Protein AF-A0A6H0WL77-F1 (afdb_monomer)

Mean predicted aligned error: 10.39 Å

Nearest PDB structures (foldseek):
  4v5o-assembly2_BZ  TM=5.559E-01  e=7.550E-01  Tetrahymena thermophila
  3jbo-assembly1_Z  TM=4.940E-01  e=4.628E-01  Plasmodium falciparum 3D7
  8ova-assembly1_AR  TM=5.422E-01  e=9.643E-01  Trypanosoma brucei brucei
  8a98-assembly1_SY  TM=5.118E-01  e=8.026E-01  Leishmania major strain Friedlin

InterPro domains:
  IPR059926 SPbeta prophage protein YorH [PF26927] (6-201)

Sequence (203 aa):
MREVKCQWCGSKGVKKEMLCEAKPTGKYNKNGTEKYIRKYFHDKCYVQYEKDKAFKEKEANEFDELYLYLKDLHRLEGLSKRMIERLQDLRNGTVKYQSQKVKRYKKGVPFRDILDTYKYSEQQLHKARDYKQFESPWHEFAYFLSIIVSNINEVKERNRRLAQQDSIRTSVIKKQIQLQDEIDLEVKRNKNKKDELDISSLL

Secondary structure (DSSP, 8-state):
--EEEBTTT--EEETTTSEEEEEEEEEE-TTSPEEEEEEEE-HHHHHHHHHHHHHHHHHHHHHHHHHHHHHHHTT-SS--HHHHHHHHHHHHT-EEETTEEE--TT-S--HHHHHHHHHHTHHHHHHHHHH---SSHHHHHHHHHHHHHHHHHHHHHHHHHHHHHHHHHHHHHHHHHHHHHHHHHHHHHHHTS--TT--TT--

Solvent-accessible surface area (backbone atoms only — not comparable to full-atom values): 11606 Å² total; per-residue (Å²): 134,65,68,42,58,18,73,73,83,64,48,73,44,53,49,90,76,33,49,71,54,73,41,78,65,92,43,65,44,99,84,70,46,76,36,65,51,73,45,35,21,46,66,76,46,40,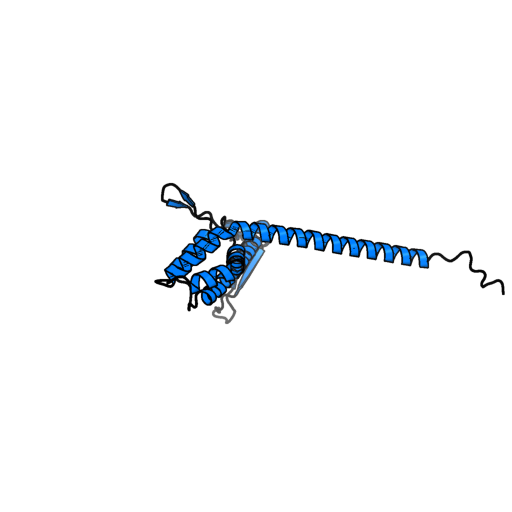60,53,48,53,53,52,50,54,49,50,52,50,53,49,53,33,43,49,54,36,49,53,51,50,21,60,74,69,72,44,98,60,78,50,72,72,55,50,51,51,56,49,36,45,27,16,42,50,41,78,53,93,92,39,82,47,72,38,89,72,69,34,48,55,47,56,61,52,41,53,25,48,64,72,40,41,71,61,50,52,51,50,57,77,76,47,89,62,94,40,75,65,53,43,50,55,53,51,50,52,54,35,66,69,43,39,62,59,45,49,51,50,51,50,52,51,54,51,51,52,51,51,53,52,50,52,52,52,52,52,52,52,52,49,55,52,50,54,50,51,52,55,55,58,71,69,53,78,70,92,79,69,65,82,82,77,117

Foldseek 3Di:
DDWDAAPQPRDIDDQVQWDKDWDFPPDADPVRHTDIDIHTHHPVRVVVVVVVVVVVVVLVVLVVVLFVVVCVLLVHPGDDPVLVVVLQCQQQVFDQDPNDTDGRRRPHDRSNLLSLLCVVCVVVLVVCVVPDDAPDSVSSSVVSVVSSVVCSVVSVVVVVVVVVVVVVVVVVVVVVVVVVVVVVVVVVVVVPPPDPPPPVVVD

pLDDT: mean 87.73, std 10.9, range [45.66, 98.19]

Radius of gyration: 29.42 Å; Cα contacts (8 Å, |Δi|>4): 163; chains: 1; bounding box: 76×76×63 Å

Organism: NCBI:txid227866

Structure (mmCIF, N/CA/C/O backbone):
data_AF-A0A6H0WL77-F1
#
_entry.id   AF-A0A6H0WL77-F1
#
loop_
_atom_site.group_PDB
_atom_site.id
_atom_site.type_symbol
_atom_site.label_atom_id
_atom_site.label_alt_id
_atom_site.label_comp_id
_atom_site.label_asym_id
_atom_site.label_entity_id
_atom_site.label_seq_id
_atom_site.pdbx_PDB_ins_code
_atom_site.Cartn_x
_atom_site.Cartn_y
_atom_site.Cartn_z
_atom_site.occupancy
_atom_site.B_iso_or_equiv
_atom_site.auth_seq_id
_atom_site.auth_comp_id
_atom_site.auth_asym_id
_atom_site.auth_atom_id
_atom_site.pdbx_PDB_model_num
ATOM 1 N N . MET A 1 1 ? 27.516 -10.107 -35.682 1.00 71.12 1 MET A N 1
ATOM 2 C CA . MET A 1 1 ? 26.117 -9.816 -35.275 1.00 71.12 1 MET A CA 1
ATOM 3 C C . MET A 1 1 ? 26.108 -8.614 -34.339 1.00 71.12 1 MET A C 1
ATOM 5 O O . MET A 1 1 ? 27.079 -8.430 -33.623 1.00 71.12 1 MET A O 1
ATOM 9 N N . ARG A 1 2 ? 25.067 -7.767 -34.357 1.00 87.88 2 ARG A N 1
ATOM 10 C CA . ARG A 1 2 ? 25.002 -6.596 -33.462 1.00 87.88 2 ARG A CA 1
ATOM 11 C C . ARG A 1 2 ? 24.587 -7.035 -32.061 1.00 87.88 2 ARG A C 1
ATOM 13 O O . ARG A 1 2 ? 23.511 -7.606 -31.906 1.00 87.88 2 ARG A O 1
ATOM 20 N N . GLU A 1 3 ? 25.396 -6.707 -31.067 1.00 91.25 3 GLU A N 1
ATOM 21 C CA . GLU A 1 3 ? 25.077 -6.942 -29.660 1.00 91.25 3 GLU A CA 1
ATOM 22 C C . GLU A 1 3 ? 24.432 -5.712 -29.016 1.00 91.25 3 GLU A C 1
ATOM 24 O O . GLU A 1 3 ? 24.693 -4.568 -29.405 1.00 91.25 3 GLU A O 1
ATOM 29 N N . VAL A 1 4 ? 23.572 -5.942 -28.027 1.00 92.62 4 VAL A N 1
ATOM 30 C CA . VAL A 1 4 ? 22.925 -4.899 -27.221 1.00 92.62 4 VAL A CA 1
ATOM 31 C C . VAL A 1 4 ? 22.950 -5.275 -25.742 1.00 92.62 4 VAL A C 1
ATOM 33 O O . VAL A 1 4 ? 23.060 -6.442 -25.380 1.00 92.62 4 VAL A O 1
ATOM 36 N N . LYS A 1 5 ? 22.874 -4.265 -24.873 1.00 94.50 5 LYS A N 1
ATOM 37 C CA . LYS A 1 5 ? 22.904 -4.439 -23.419 1.00 94.50 5 LYS A CA 1
ATOM 38 C C . LYS A 1 5 ? 21.530 -4.849 -22.886 1.00 94.50 5 LYS A C 1
ATOM 40 O O . LYS A 1 5 ? 20.556 -4.117 -23.084 1.00 94.50 5 LYS A O 1
ATOM 45 N N . CYS A 1 6 ? 21.479 -5.953 -22.144 1.00 93.50 6 CYS A N 1
ATOM 46 C CA . CYS A 1 6 ? 20.316 -6.354 -21.361 1.00 93.50 6 CYS A CA 1
ATOM 47 C C . CYS A 1 6 ? 20.065 -5.338 -20.241 1.00 93.50 6 CYS A C 1
ATOM 49 O O . CYS A 1 6 ? 20.959 -5.047 -19.447 1.00 93.50 6 CYS A O 1
ATOM 51 N N . GLN A 1 7 ? 18.849 -4.804 -20.153 1.00 93.44 7 GLN A N 1
ATOM 52 C CA . GLN A 1 7 ? 18.491 -3.795 -19.150 1.00 93.44 7 GLN A CA 1
ATOM 53 C C . GLN A 1 7 ? 18.285 -4.369 -17.744 1.00 93.44 7 GLN A C 1
ATOM 55 O O . GLN A 1 7 ? 18.244 -3.606 -16.786 1.00 93.44 7 GLN A O 1
ATOM 60 N N . TRP A 1 8 ? 18.173 -5.693 -17.613 1.00 92.44 8 TRP A N 1
ATOM 61 C CA . TRP A 1 8 ? 18.016 -6.360 -16.321 1.00 92.44 8 TRP A CA 1
ATOM 62 C C . TRP A 1 8 ? 19.360 -6.773 -15.711 1.00 92.44 8 TRP A C 1
ATOM 64 O O . TRP A 1 8 ? 19.706 -6.328 -14.624 1.00 92.44 8 TRP A O 1
ATOM 74 N N . CYS A 1 9 ? 20.143 -7.599 -16.415 1.00 92.56 9 CYS A N 1
ATOM 75 C CA . CYS A 1 9 ? 21.414 -8.120 -15.893 1.00 92.56 9 CYS A CA 1
ATOM 76 C C . CYS A 1 9 ? 22.637 -7.270 -16.270 1.00 92.56 9 CYS A C 1
ATOM 78 O O . CYS A 1 9 ? 23.726 -7.499 -15.758 1.00 92.56 9 CYS A O 1
ATOM 80 N N . GLY A 1 10 ? 22.493 -6.317 -17.195 1.00 92.31 10 GLY A N 1
ATOM 81 C CA . GLY A 1 10 ? 23.586 -5.455 -17.648 1.00 92.31 10 GLY A CA 1
ATOM 82 C C . GLY A 1 10 ? 24.570 -6.094 -18.635 1.00 92.31 10 GLY A C 1
ATOM 83 O O . GLY A 1 10 ? 25.349 -5.359 -19.243 1.00 92.31 10 GLY A O 1
ATOM 84 N N . SER A 1 11 ? 24.523 -7.413 -18.839 1.00 93.75 11 SER A N 1
ATOM 85 C CA . SER A 1 11 ? 25.353 -8.137 -19.814 1.00 93.75 11 SER A CA 1
ATOM 86 C C . SER A 1 11 ? 24.906 -7.879 -21.258 1.00 93.75 11 SER A C 1
ATOM 88 O O . SER A 1 11 ? 23.757 -7.503 -21.508 1.00 93.75 11 SER A O 1
ATOM 90 N N . LYS A 1 12 ? 25.814 -8.075 -22.220 1.00 94.19 12 LYS A N 1
ATOM 91 C CA . LYS A 1 12 ? 25.507 -7.992 -23.655 1.00 94.19 12 LYS A CA 1
ATOM 92 C C . LYS A 1 12 ? 24.898 -9.304 -24.157 1.00 94.19 12 LYS A C 1
ATOM 94 O O . LYS A 1 12 ? 25.240 -10.363 -23.644 1.00 94.19 12 LYS A O 1
ATOM 99 N N . GLY A 1 13 ? 24.043 -9.209 -25.168 1.00 90.81 13 GLY A N 1
ATOM 100 C CA . GLY A 1 13 ? 23.503 -10.349 -25.904 1.00 90.81 13 GLY A CA 1
ATOM 101 C C . GLY A 1 13 ? 23.258 -10.001 -27.371 1.00 90.81 13 GLY A C 1
ATOM 102 O O . GLY A 1 13 ? 23.288 -8.828 -27.768 1.00 90.81 13 GLY A O 1
ATOM 103 N N . VAL A 1 14 ? 23.025 -11.021 -28.195 1.00 93.38 14 VAL A N 1
ATOM 104 C CA . VAL A 1 14 ? 22.765 -10.859 -29.629 1.00 93.38 14 VAL A CA 1
ATOM 105 C C . VAL A 1 14 ? 21.407 -10.186 -29.826 1.00 93.38 14 VAL A C 1
ATOM 107 O O . VAL A 1 14 ? 20.371 -10.713 -29.439 1.00 93.38 14 VAL A O 1
ATOM 110 N N . LYS A 1 15 ? 21.379 -9.021 -30.488 1.00 88.94 15 LYS A N 1
ATOM 111 C CA . LYS A 1 15 ? 20.168 -8.188 -30.617 1.00 88.94 15 LYS A CA 1
ATOM 112 C C . LYS A 1 15 ? 18.956 -8.929 -31.189 1.00 88.94 15 LYS A C 1
ATOM 114 O O . LYS A 1 15 ? 17.837 -8.604 -30.814 1.00 88.94 15 LYS A O 1
ATOM 119 N N . LYS A 1 16 ? 19.172 -9.857 -32.127 1.00 89.31 16 LYS A N 1
ATOM 120 C CA . LYS A 1 16 ? 18.092 -10.619 -32.777 1.00 89.31 16 LYS A CA 1
ATOM 121 C C . LYS A 1 16 ? 17.444 -11.654 -31.850 1.00 89.31 16 LYS A C 1
ATOM 123 O O . LYS A 1 16 ? 16.298 -12.004 -32.077 1.00 89.31 16 LYS A O 1
ATOM 128 N N . GLU A 1 17 ? 18.168 -12.111 -30.835 1.00 89.50 17 GLU A N 1
ATOM 129 C CA . GLU A 1 17 ? 17.736 -13.155 -29.894 1.00 89.50 17 GLU A CA 1
ATOM 130 C C . GLU A 1 17 ? 17.160 -12.565 -28.599 1.00 89.50 17 GLU A C 1
ATOM 132 O O . GLU A 1 17 ? 16.637 -13.279 -27.750 1.00 89.50 17 GLU A O 1
ATOM 137 N N . MET A 1 18 ? 17.271 -11.246 -28.425 1.00 91.38 18 MET A N 1
ATOM 138 C CA . MET A 1 18 ? 16.804 -10.546 -27.236 1.00 91.38 18 MET A CA 1
ATOM 139 C C . MET A 1 18 ? 15.400 -9.983 -27.435 1.00 91.38 18 MET A C 1
ATOM 141 O O . MET A 1 18 ? 15.094 -9.367 -28.458 1.00 91.38 18 MET A O 1
ATOM 145 N N . LEU A 1 19 ? 14.578 -10.102 -26.395 1.00 91.69 19 LEU A N 1
ATOM 146 C CA . LEU A 1 19 ? 13.257 -9.490 -26.332 1.00 91.69 19 LEU A CA 1
ATOM 147 C C . LEU A 1 19 ? 13.391 -7.971 -26.210 1.00 91.69 19 LEU A C 1
ATOM 149 O O . LEU A 1 19 ? 14.256 -7.469 -25.489 1.00 91.69 19 LEU A O 1
ATOM 153 N N . CYS A 1 20 ? 12.541 -7.231 -26.922 1.00 91.56 20 CYS A N 1
ATOM 154 C CA . CYS A 1 20 ? 12.585 -5.774 -26.978 1.00 91.56 20 CYS A CA 1
ATOM 155 C C . CYS A 1 20 ? 11.243 -5.169 -26.558 1.00 91.56 20 CYS A C 1
ATOM 157 O O . CYS A 1 20 ? 10.258 -5.295 -27.278 1.00 91.56 20 CYS A O 1
ATOM 159 N N . GLU A 1 21 ? 11.226 -4.418 -25.458 1.00 90.25 21 GLU A N 1
ATOM 160 C CA . GLU A 1 21 ? 10.094 -3.566 -25.083 1.00 90.25 21 GLU A CA 1
ATOM 161 C C . GLU A 1 21 ? 10.347 -2.155 -25.635 1.00 90.25 21 GLU A C 1
ATOM 163 O O . GLU A 1 21 ? 11.314 -1.485 -25.255 1.00 90.25 21 GLU A O 1
ATOM 168 N N . ALA A 1 22 ? 9.505 -1.709 -26.567 1.00 89.25 22 ALA A N 1
ATOM 169 C CA . ALA A 1 22 ? 9.546 -0.357 -27.113 1.00 89.25 22 ALA A CA 1
ATOM 170 C C . ALA A 1 22 ? 8.433 0.486 -26.482 1.00 89.25 22 ALA A C 1
ATOM 172 O O . ALA A 1 22 ? 7.273 0.088 -26.506 1.00 89.25 22 ALA A O 1
ATOM 173 N N . LYS A 1 23 ? 8.781 1.654 -25.934 1.00 87.50 23 LYS A N 1
ATOM 174 C CA . LYS A 1 23 ? 7.810 2.618 -25.401 1.00 87.50 23 LYS A CA 1
ATOM 175 C C . LYS A 1 23 ? 7.924 3.958 -26.123 1.00 87.50 23 LYS A C 1
ATOM 177 O O . LYS A 1 23 ? 9.056 4.432 -26.289 1.00 87.50 23 LYS A O 1
ATOM 182 N N . PRO A 1 24 ? 6.798 4.561 -26.539 1.00 86.94 24 PRO A N 1
ATOM 183 C CA . PRO A 1 24 ? 6.794 5.911 -27.084 1.00 86.94 24 PRO A CA 1
ATOM 184 C C . PRO A 1 24 ? 7.273 6.901 -26.021 1.00 86.94 24 PRO A C 1
ATOM 186 O O . PRO A 1 24 ? 7.021 6.718 -24.828 1.00 86.94 24 PRO A O 1
ATOM 189 N N . THR A 1 25 ? 8.013 7.930 -26.428 1.00 85.00 25 THR A N 1
ATOM 190 C CA . THR A 1 25 ? 8.522 8.946 -25.495 1.00 85.00 25 THR A CA 1
ATOM 191 C C . THR A 1 25 ? 7.676 10.211 -25.444 1.00 85.00 25 THR A C 1
ATOM 193 O O . THR A 1 25 ? 8.066 11.133 -24.730 1.00 85.00 25 THR A O 1
ATOM 196 N N . GLY A 1 26 ? 6.612 10.324 -26.250 1.00 84.12 26 GLY A N 1
ATOM 197 C CA . GLY A 1 26 ? 5.864 11.574 -26.427 1.00 84.12 26 GLY A CA 1
ATOM 198 C C . GLY A 1 26 ? 6.690 12.705 -27.055 1.00 84.12 26 GLY A C 1
ATOM 199 O O . GLY A 1 26 ? 6.310 13.868 -26.991 1.00 84.12 26 GLY A O 1
ATOM 200 N N . LYS A 1 27 ? 7.857 12.383 -27.632 1.00 87.50 27 LYS A N 1
ATOM 201 C CA . LYS A 1 27 ? 8.733 13.330 -28.337 1.00 87.50 27 LYS A CA 1
ATOM 202 C C . LYS A 1 27 ? 8.816 12.901 -29.786 1.00 87.50 27 LYS A C 1
ATOM 204 O O . LYS A 1 27 ? 8.900 11.707 -30.056 1.00 87.50 27 LYS A O 1
ATOM 209 N N . TYR A 1 28 ? 8.873 13.864 -30.692 1.00 89.88 28 TYR A N 1
ATOM 210 C CA . TYR A 1 28 ? 8.917 13.599 -32.123 1.00 89.88 28 TYR A CA 1
ATOM 211 C C . TYR A 1 28 ? 10.326 13.821 -32.672 1.00 89.88 28 TYR A C 1
ATOM 213 O O . TYR A 1 28 ? 11.082 14.677 -32.210 1.00 89.88 28 TYR A O 1
ATOM 221 N N . ASN A 1 29 ? 10.705 13.002 -33.643 1.00 87.62 29 ASN A N 1
ATOM 222 C CA . ASN A 1 29 ? 11.894 13.206 -34.454 1.00 87.62 29 ASN A CA 1
ATOM 223 C C . ASN A 1 29 ? 11.654 14.368 -35.434 1.00 87.62 29 ASN A C 1
ATOM 225 O O . ASN A 1 29 ? 10.519 14.763 -35.688 1.00 87.62 29 ASN A O 1
ATOM 229 N N . LYS A 1 30 ? 12.724 14.883 -36.053 1.00 86.00 30 LYS A N 1
ATOM 230 C CA . LYS A 1 30 ? 12.636 15.981 -37.040 1.00 86.00 30 LYS A CA 1
ATOM 231 C C . LYS A 1 30 ? 11.741 15.663 -38.248 1.00 86.00 30 LYS A C 1
ATOM 233 O O . LYS A 1 30 ? 11.257 16.573 -38.900 1.00 86.00 30 LYS A O 1
ATOM 238 N N . ASN A 1 31 ? 11.529 14.381 -38.534 1.00 86.38 31 ASN A N 1
ATOM 239 C CA . ASN A 1 31 ? 10.664 13.883 -39.605 1.00 86.38 31 ASN A CA 1
ATOM 240 C C . ASN A 1 31 ? 9.202 13.659 -39.157 1.00 86.38 31 ASN A C 1
ATOM 242 O O . ASN A 1 31 ? 8.465 12.967 -39.849 1.00 86.38 31 ASN A O 1
ATOM 246 N N . GLY A 1 32 ? 8.803 14.144 -37.976 1.00 83.38 32 GLY A N 1
ATOM 247 C CA . GLY A 1 32 ? 7.444 13.996 -37.445 1.00 83.38 32 GLY A CA 1
ATOM 248 C C . GLY A 1 32 ? 7.109 12.613 -36.873 1.00 83.38 32 GLY A C 1
ATOM 249 O O . GLY A 1 32 ? 6.021 12.431 -36.341 1.00 83.38 32 GLY A O 1
ATOM 250 N N . THR A 1 33 ? 8.022 11.636 -36.924 1.00 86.06 33 THR A N 1
ATOM 251 C CA . THR A 1 33 ? 7.785 10.304 -36.333 1.00 86.06 33 THR A CA 1
ATOM 252 C C . THR A 1 33 ? 8.000 10.309 -34.825 1.00 86.06 33 THR A C 1
ATOM 254 O O . THR A 1 33 ? 8.927 10.954 -34.327 1.00 86.06 33 THR A O 1
ATOM 257 N N . GLU A 1 34 ? 7.182 9.564 -34.082 1.00 87.62 34 GLU A N 1
ATOM 258 C CA . GLU A 1 34 ? 7.345 9.460 -32.635 1.00 87.62 34 GLU A CA 1
ATOM 259 C C . GLU A 1 34 ? 8.640 8.717 -32.274 1.00 87.62 34 GLU A C 1
ATOM 261 O O . GLU A 1 34 ? 9.003 7.683 -32.844 1.00 87.62 34 GLU A O 1
ATOM 266 N N . LYS A 1 35 ? 9.381 9.268 -31.316 1.00 89.44 35 LYS A N 1
ATOM 267 C CA . LYS A 1 35 ? 10.602 8.669 -30.796 1.00 89.44 35 LYS A CA 1
ATOM 268 C C . LYS A 1 35 ? 10.238 7.561 -29.809 1.00 89.44 35 LYS A C 1
ATOM 270 O O . LYS A 1 35 ? 9.420 7.748 -28.915 1.00 89.44 35 LYS A O 1
ATOM 275 N N . TYR A 1 36 ? 10.910 6.418 -29.941 1.00 89.81 36 TYR A N 1
ATOM 276 C CA . TYR A 1 36 ? 10.733 5.265 -29.056 1.00 89.81 36 TYR A CA 1
ATOM 277 C C . TYR A 1 36 ? 11.991 5.003 -28.231 1.00 89.81 36 TYR A C 1
ATOM 279 O O . TYR A 1 36 ? 13.105 4.968 -28.761 1.00 89.81 36 TYR A O 1
ATOM 287 N N . ILE A 1 37 ? 11.811 4.733 -26.939 1.00 88.56 37 ILE A N 1
ATOM 288 C CA . ILE A 1 37 ? 12.833 4.107 -26.098 1.00 88.56 37 ILE A CA 1
ATOM 289 C C . ILE A 1 37 ? 12.681 2.598 -26.231 1.00 88.56 37 ILE A C 1
ATOM 291 O O . ILE A 1 37 ? 11.617 2.049 -25.961 1.00 88.56 37 ILE A O 1
ATOM 295 N N . ARG A 1 38 ? 13.760 1.925 -26.634 1.00 90.69 38 ARG A N 1
ATOM 296 C CA . ARG A 1 38 ? 13.81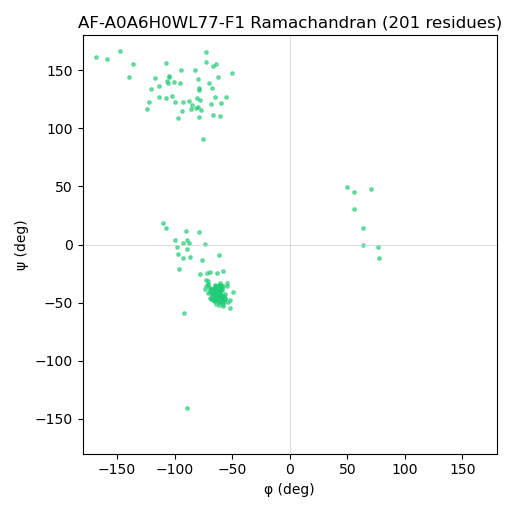7 0.465 -26.762 1.00 90.69 38 ARG A CA 1
ATOM 297 C C . ARG A 1 38 ? 14.664 -0.119 -25.640 1.00 90.69 38 ARG A C 1
ATOM 299 O O . ARG A 1 38 ? 15.819 0.276 -25.477 1.00 90.69 38 ARG A O 1
ATOM 306 N N . LYS A 1 39 ? 14.106 -1.068 -24.895 1.00 92.44 39 LYS A N 1
ATOM 307 C CA . LYS A 1 39 ? 14.785 -1.815 -23.833 1.00 92.44 39 LYS A CA 1
ATOM 308 C C . LYS A 1 39 ? 14.912 -3.270 -24.253 1.00 92.44 39 LYS A C 1
ATOM 310 O O . LYS A 1 39 ? 13.914 -3.879 -24.612 1.00 92.44 39 LYS A O 1
ATOM 315 N N . TYR A 1 40 ? 16.130 -3.799 -24.210 1.00 94.19 40 TYR A N 1
ATOM 316 C CA . TYR A 1 40 ? 16.416 -5.178 -24.601 1.00 94.19 40 TYR A CA 1
ATOM 317 C C . TYR A 1 40 ? 16.643 -6.052 -23.371 1.00 94.19 40 TYR A C 1
ATOM 319 O O . TYR A 1 40 ? 17.257 -5.602 -22.398 1.00 94.19 40 TYR A O 1
ATOM 327 N N . PHE A 1 41 ? 16.192 -7.300 -23.434 1.00 94.44 41 PHE A N 1
ATOM 328 C CA . PHE A 1 41 ? 16.284 -8.280 -22.359 1.00 94.44 41 PHE A CA 1
ATOM 329 C C . PHE A 1 41 ? 16.633 -9.661 -22.918 1.00 94.44 41 PHE A C 1
ATOM 331 O O . PHE A 1 41 ? 16.172 -10.035 -23.993 1.00 94.44 41 PHE A O 1
ATOM 338 N N . HIS A 1 42 ? 17.432 -10.434 -22.184 1.00 95.00 42 HIS A N 1
ATOM 339 C CA . HIS A 1 42 ? 17.485 -11.880 -22.419 1.00 95.00 42 HIS A CA 1
ATOM 340 C C . HIS A 1 42 ? 16.140 -12.504 -22.040 1.00 95.00 42 HIS A C 1
ATOM 342 O O . HIS A 1 42 ? 15.476 -11.989 -21.143 1.00 95.00 42 HIS A O 1
ATOM 348 N N . ASP A 1 43 ? 15.788 -13.634 -22.643 1.00 92.31 43 ASP A N 1
ATOM 349 C CA . ASP A 1 43 ? 14.512 -14.322 -22.409 1.00 92.31 43 ASP A CA 1
ATOM 350 C C . ASP A 1 43 ? 14.222 -14.562 -20.909 1.00 92.31 43 ASP A C 1
ATOM 352 O O . ASP A 1 43 ? 13.278 -14.013 -20.339 1.00 92.31 43 ASP A O 1
ATOM 356 N N . LYS A 1 44 ? 15.150 -15.216 -20.193 1.00 92.44 44 LYS A N 1
ATOM 357 C CA . LYS A 1 44 ? 15.047 -15.418 -18.730 1.00 92.44 44 LYS A CA 1
ATOM 358 C C . LYS A 1 44 ? 14.990 -14.109 -17.934 1.00 92.44 44 LYS A C 1
ATOM 360 O O . LYS A 1 44 ? 14.336 -14.028 -16.896 1.00 92.44 44 LYS A O 1
ATOM 365 N N . CYS A 1 45 ? 15.704 -13.083 -18.395 1.00 93.62 45 CYS A N 1
ATOM 366 C CA . CYS A 1 45 ? 15.711 -11.775 -17.746 1.00 93.62 45 CYS A CA 1
ATOM 367 C C . CYS A 1 45 ? 14.387 -11.030 -17.936 1.00 93.62 45 CYS A C 1
ATOM 369 O O . CYS A 1 45 ? 14.000 -10.268 -17.054 1.00 93.62 45 CYS A O 1
ATOM 371 N N . TYR A 1 46 ? 13.706 -11.240 -19.062 1.00 93.06 46 TYR A N 1
ATOM 372 C CA . TYR A 1 46 ? 12.419 -10.626 -19.349 1.00 93.06 46 TYR A CA 1
ATOM 373 C C . TYR A 1 46 ? 11.334 -11.159 -18.416 1.00 93.06 46 TYR A C 1
ATOM 375 O O . TYR A 1 46 ? 10.653 -10.366 -17.778 1.00 93.06 46 TYR A O 1
ATOM 383 N N . VAL A 1 47 ? 11.274 -12.478 -18.206 1.00 93.31 47 VAL A N 1
ATOM 384 C CA . VAL A 1 47 ? 10.341 -13.093 -17.243 1.00 93.31 47 VAL A CA 1
ATOM 385 C C . VAL A 1 47 ? 10.524 -12.514 -15.835 1.00 93.31 47 VAL A C 1
ATOM 387 O O . VAL A 1 47 ? 9.554 -12.221 -15.136 1.00 93.31 47 VAL A O 1
ATOM 390 N N . GLN A 1 48 ? 11.773 -12.323 -15.399 1.00 92.81 48 GLN A N 1
ATOM 391 C CA . GLN A 1 48 ? 12.045 -11.727 -14.091 1.00 92.81 48 GLN A CA 1
ATOM 392 C C . GLN A 1 48 ? 11.668 -10.238 -14.044 1.00 92.81 48 GLN A C 1
ATOM 394 O O . GLN A 1 48 ? 11.134 -9.773 -13.036 1.00 92.81 48 GLN A O 1
ATOM 399 N N . TYR A 1 49 ? 11.918 -9.508 -15.132 1.00 92.88 49 TYR A N 1
ATOM 400 C CA . TYR A 1 49 ? 11.517 -8.115 -15.278 1.00 92.88 49 TYR A CA 1
ATOM 401 C C . TYR A 1 49 ? 9.994 -7.948 -15.219 1.00 92.88 49 TYR A C 1
ATOM 403 O O . TYR A 1 49 ? 9.515 -7.068 -14.510 1.00 92.88 49 TYR A O 1
ATOM 411 N N . GLU A 1 50 ? 9.226 -8.798 -15.901 1.00 93.12 50 GLU A N 1
ATOM 412 C CA . GLU A 1 50 ? 7.762 -8.751 -15.872 1.00 93.12 50 GLU A CA 1
ATOM 413 C C . GLU A 1 50 ? 7.209 -9.033 -14.477 1.00 93.12 50 GLU A C 1
ATOM 415 O O . GLU A 1 50 ? 6.339 -8.302 -14.004 1.00 93.12 50 GLU A O 1
ATOM 420 N N . LYS A 1 51 ? 7.767 -10.024 -13.769 1.00 93.50 51 LYS A N 1
ATOM 421 C CA . LYS A 1 51 ? 7.409 -10.298 -12.369 1.00 93.50 51 LYS A CA 1
ATOM 422 C C . LYS A 1 51 ? 7.682 -9.098 -11.462 1.00 93.50 51 LYS A C 1
ATOM 424 O O . LYS A 1 51 ? 6.829 -8.737 -10.656 1.00 93.50 51 LYS A O 1
ATOM 429 N N . ASP A 1 52 ? 8.851 -8.469 -11.590 1.00 92.12 52 ASP A N 1
ATOM 430 C CA . ASP A 1 52 ? 9.208 -7.277 -10.810 1.00 92.12 52 ASP A CA 1
ATOM 431 C C . ASP A 1 52 ? 8.326 -6.068 -11.163 1.00 92.12 52 ASP A C 1
ATOM 433 O O . ASP A 1 52 ? 7.891 -5.338 -10.273 1.00 92.12 52 ASP A O 1
ATOM 437 N N . LYS A 1 53 ? 8.005 -5.878 -12.448 1.00 92.06 53 LYS A N 1
ATOM 438 C CA . LYS A 1 53 ? 7.097 -4.830 -12.930 1.00 92.06 53 LYS A CA 1
ATOM 439 C C . LYS A 1 53 ? 5.697 -5.007 -12.345 1.00 92.06 53 LYS A C 1
ATOM 441 O O . LYS A 1 53 ? 5.197 -4.072 -11.728 1.00 92.06 53 LYS A O 1
ATOM 446 N N . ALA A 1 54 ? 5.117 -6.201 -12.465 1.00 94.25 54 ALA A N 1
ATOM 447 C CA . ALA A 1 54 ? 3.801 -6.517 -11.914 1.00 94.25 54 ALA A CA 1
ATOM 448 C C . ALA A 1 54 ? 3.770 -6.353 -10.387 1.00 94.25 54 ALA A C 1
ATOM 450 O O . ALA A 1 54 ? 2.825 -5.802 -9.830 1.00 94.25 54 ALA A O 1
ATOM 451 N N . PHE A 1 55 ? 4.836 -6.767 -9.697 1.00 92.38 55 PHE A N 1
ATOM 452 C CA . PHE A 1 55 ? 4.966 -6.564 -8.258 1.00 92.38 55 PHE A CA 1
ATOM 453 C C . PHE A 1 55 ? 5.016 -5.079 -7.872 1.00 92.38 55 PHE A C 1
ATOM 455 O O . PHE A 1 55 ? 4.367 -4.676 -6.910 1.00 92.38 55 PHE A O 1
ATOM 462 N N . LYS A 1 56 ? 5.771 -4.252 -8.606 1.00 92.00 56 LYS A N 1
ATOM 463 C CA . LYS A 1 56 ? 5.856 -2.803 -8.363 1.00 92.00 56 LYS A CA 1
ATOM 464 C C . LYS A 1 56 ? 4.537 -2.089 -8.626 1.00 92.00 56 LYS A C 1
ATOM 466 O O . LYS A 1 56 ? 4.188 -1.205 -7.856 1.00 92.00 56 LYS A O 1
ATOM 471 N N . GLU A 1 57 ? 3.833 -2.472 -9.683 1.00 94.62 57 GLU A N 1
ATOM 472 C CA . GLU A 1 57 ? 2.519 -1.926 -10.021 1.00 94.62 57 GLU A CA 1
ATOM 473 C C . GLU A 1 57 ? 1.485 -2.280 -8.952 1.00 94.62 57 GLU A C 1
ATOM 475 O O . GLU A 1 57 ? 0.824 -1.394 -8.418 1.00 94.62 57 GLU A O 1
ATOM 480 N N . LYS A 1 58 ? 1.437 -3.550 -8.536 1.00 94.69 58 LYS A N 1
ATOM 481 C CA . LYS A 1 58 ? 0.596 -3.986 -7.418 1.00 94.69 58 LYS A CA 1
ATOM 482 C C . LYS A 1 58 ? 0.903 -3.210 -6.135 1.00 94.69 58 LYS A C 1
ATOM 484 O O . LYS A 1 58 ? -0.008 -2.725 -5.481 1.00 94.69 58 LYS A O 1
ATOM 489 N N . GLU A 1 59 ? 2.180 -3.063 -5.789 1.00 93.81 59 GLU A N 1
ATOM 490 C CA . GLU A 1 59 ? 2.601 -2.312 -4.601 1.00 93.81 59 GLU A CA 1
ATOM 491 C C . GLU A 1 59 ? 2.229 -0.830 -4.651 1.00 93.81 59 GLU A C 1
ATOM 493 O O . GLU A 1 59 ? 1.917 -0.260 -3.609 1.00 93.81 59 GLU A O 1
ATOM 498 N N . ALA A 1 60 ? 2.288 -0.206 -5.830 1.00 94.31 60 ALA A N 1
ATOM 499 C CA . ALA A 1 60 ? 1.867 1.178 -6.009 1.00 94.31 60 ALA A CA 1
ATOM 500 C C . ALA A 1 60 ? 0.356 1.311 -5.792 1.00 94.31 60 ALA A C 1
ATOM 502 O O . ALA A 1 60 ? -0.062 2.123 -4.976 1.00 94.31 60 ALA A O 1
ATOM 503 N N . ASN A 1 61 ? -0.438 0.437 -6.415 1.00 97.31 61 ASN A N 1
ATOM 504 C CA . ASN A 1 61 ? -1.893 0.445 -6.271 1.00 97.31 61 ASN A CA 1
ATOM 505 C C . ASN A 1 61 ? -2.326 0.207 -4.814 1.00 97.31 61 ASN A C 1
ATOM 507 O O . ASN A 1 61 ? -3.165 0.933 -4.292 1.00 97.31 61 ASN A O 1
ATOM 511 N N . GLU A 1 62 ? -1.721 -0.765 -4.122 1.00 96.88 62 GLU A N 1
ATOM 512 C CA . GLU A 1 62 ? -2.019 -1.017 -2.705 1.00 96.88 62 GLU A CA 1
ATOM 513 C C . GLU A 1 62 ? -1.634 0.167 -1.805 1.00 96.88 62 GLU A C 1
ATOM 515 O O . GLU A 1 62 ? -2.319 0.449 -0.819 1.00 96.88 62 GLU A O 1
ATOM 520 N N . PHE A 1 63 ? -0.534 0.858 -2.118 1.00 97.12 63 PHE A N 1
ATOM 521 C CA . PHE A 1 63 ? -0.145 2.061 -1.391 1.00 97.12 63 PHE A CA 1
ATOM 522 C C . PHE A 1 63 ? -1.106 3.221 -1.660 1.00 97.12 63 PHE A C 1
ATOM 524 O O . PHE A 1 63 ? -1.464 3.916 -0.713 1.00 97.12 63 PHE A O 1
ATOM 531 N N . ASP A 1 64 ? -1.548 3.409 -2.903 1.00 97.94 64 ASP A N 1
ATOM 532 C CA . ASP A 1 64 ? -2.497 4.458 -3.282 1.00 97.94 64 ASP A CA 1
ATOM 533 C C . ASP A 1 64 ? -3.855 4.247 -2.601 1.00 97.94 64 ASP A C 1
ATOM 535 O O . ASP A 1 64 ? -4.408 5.186 -2.027 1.00 97.94 64 ASP A O 1
ATOM 539 N N . GLU A 1 65 ? -4.356 3.007 -2.559 1.00 98.12 65 GLU A N 1
ATOM 540 C CA . GLU A 1 65 ? -5.568 2.657 -1.806 1.00 98.12 65 GLU A CA 1
ATOM 541 C C . GLU A 1 65 ? -5.436 3.013 -0.319 1.00 98.12 65 GLU A C 1
ATOM 543 O O . GLU A 1 65 ? -6.325 3.640 0.263 1.00 98.12 65 GLU A O 1
ATOM 548 N N . LEU A 1 66 ? -4.314 2.636 0.304 1.00 98.00 66 LEU A N 1
ATOM 549 C CA . LEU A 1 66 ? -4.038 2.967 1.700 1.00 98.00 66 LEU A CA 1
ATOM 550 C C . LEU A 1 66 ? -3.924 4.483 1.904 1.00 98.00 66 LEU A C 1
ATOM 552 O O . LEU A 1 66 ? -4.442 5.013 2.884 1.00 98.00 66 LEU A O 1
ATOM 556 N N . TYR A 1 67 ? -3.251 5.183 0.994 1.00 98.00 67 TYR A N 1
ATOM 557 C CA . TYR A 1 67 ? -3.051 6.624 1.059 1.00 98.00 67 TYR A CA 1
ATOM 558 C C . TYR A 1 67 ? -4.387 7.368 1.036 1.00 98.00 67 TYR A C 1
ATOM 560 O O . TYR A 1 67 ? -4.620 8.215 1.899 1.00 98.00 67 TYR A O 1
ATOM 568 N N . LEU A 1 68 ? -5.267 7.027 0.089 1.00 98.06 68 LEU A N 1
ATOM 569 C CA . LEU A 1 68 ? -6.593 7.632 -0.036 1.00 98.06 68 LEU A CA 1
ATOM 570 C C . LEU A 1 68 ? -7.442 7.356 1.205 1.00 98.06 68 LEU A C 1
ATOM 572 O O . LEU A 1 68 ? -7.980 8.288 1.796 1.00 98.06 68 LEU A O 1
ATOM 576 N N . TYR A 1 69 ? -7.463 6.106 1.671 1.00 98.19 69 TYR A N 1
ATOM 577 C CA . TYR A 1 69 ? -8.195 5.748 2.882 1.00 98.19 69 TYR A CA 1
ATOM 578 C C . TYR A 1 69 ? -7.728 6.551 4.105 1.00 98.19 69 TYR A C 1
ATOM 580 O O . TYR A 1 69 ? -8.541 7.064 4.868 1.00 98.19 69 TYR A O 1
ATOM 588 N N . LEU A 1 70 ? -6.413 6.687 4.305 1.00 97.38 70 LEU A N 1
ATOM 589 C CA . LEU A 1 70 ? -5.868 7.416 5.453 1.00 97.38 70 LEU A CA 1
ATOM 590 C C . LEU A 1 70 ? -6.075 8.923 5.349 1.00 97.38 70 LEU A C 1
ATOM 592 O O . LEU A 1 70 ? -6.285 9.576 6.372 1.00 97.38 70 LEU A O 1
ATOM 596 N N . LYS A 1 71 ? -6.014 9.469 4.134 1.00 97.25 71 LYS A N 1
ATOM 597 C CA . LYS A 1 71 ? -6.335 10.867 3.863 1.00 97.25 71 LYS A CA 1
ATOM 598 C C . LYS A 1 71 ? -7.759 11.179 4.332 1.00 97.25 71 LYS A C 1
ATOM 600 O O . LYS A 1 71 ? -7.945 12.129 5.093 1.00 97.25 71 LYS A O 1
ATOM 605 N N . ASP A 1 72 ? -8.716 10.340 3.951 1.00 96.75 72 ASP A N 1
ATOM 606 C CA . ASP A 1 72 ? -10.124 10.510 4.308 1.00 96.75 72 ASP A CA 1
ATOM 607 C C . ASP A 1 72 ? -10.354 10.263 5.801 1.00 96.75 72 ASP A C 1
ATOM 609 O O . ASP A 1 72 ? -10.966 11.088 6.485 1.00 96.75 72 ASP A O 1
ATOM 613 N N . LEU A 1 73 ? -9.781 9.179 6.340 1.00 95.56 73 LEU A N 1
ATOM 614 C CA . LEU A 1 73 ? -9.885 8.829 7.754 1.00 95.56 73 LEU A CA 1
ATOM 615 C C . LEU A 1 73 ? -9.448 9.994 8.639 1.00 95.56 73 LEU A C 1
ATOM 617 O O . LEU A 1 73 ? -10.173 10.343 9.568 1.00 95.56 73 LEU A O 1
ATOM 621 N N . HIS A 1 74 ? -8.287 10.591 8.359 1.00 94.50 74 HIS A N 1
ATOM 622 C CA . HIS A 1 74 ? -7.706 11.684 9.143 1.00 94.50 74 HIS A CA 1
ATOM 623 C C . HIS A 1 74 ? -8.171 13.082 8.715 1.00 94.50 74 HIS A C 1
ATOM 625 O O . HIS A 1 74 ? -7.734 14.063 9.314 1.00 94.50 74 HIS A O 1
ATOM 631 N N . ARG A 1 75 ? -9.058 13.192 7.715 1.00 94.94 75 ARG A N 1
ATOM 632 C CA . ARG A 1 75 ? -9.582 14.467 7.192 1.00 94.94 75 ARG A CA 1
ATOM 633 C C . ARG A 1 75 ? -8.470 15.425 6.742 1.00 94.94 75 ARG A C 1
ATOM 635 O O . ARG A 1 75 ? -8.476 16.607 7.077 1.00 94.94 75 ARG A O 1
ATOM 642 N N . LEU A 1 76 ? -7.493 14.903 6.005 1.00 95.06 76 LEU A N 1
ATOM 643 C CA . LEU A 1 76 ? -6.339 15.660 5.514 1.00 95.06 76 LEU A CA 1
ATOM 644 C C . LEU A 1 76 ? -6.446 15.909 4.009 1.00 95.06 76 LEU A C 1
ATOM 646 O O . LEU A 1 76 ? -7.059 15.138 3.282 1.00 95.06 76 LEU A O 1
ATOM 650 N N . GLU A 1 77 ? -5.787 16.948 3.501 1.00 94.69 77 GLU A N 1
ATOM 651 C CA . GLU A 1 77 ? -5.634 17.122 2.047 1.00 94.69 77 GLU A CA 1
ATOM 652 C C . GLU A 1 77 ? -4.628 16.123 1.455 1.00 94.69 77 GLU A C 1
ATOM 654 O O . GLU A 1 77 ? -4.773 15.670 0.314 1.00 94.69 77 GLU A O 1
ATOM 659 N N . GLY A 1 78 ? -3.640 15.731 2.261 1.00 95.50 78 GLY A N 1
ATOM 660 C CA . GLY A 1 78 ? -2.638 14.727 1.937 1.00 95.50 78 GLY A CA 1
ATOM 661 C C . GLY A 1 78 ? -1.830 14.303 3.162 1.00 95.50 78 GLY A C 1
ATOM 662 O O . GLY A 1 78 ? -1.795 14.997 4.181 1.00 95.50 78 GLY A O 1
ATOM 663 N N . LEU A 1 79 ? -1.171 13.147 3.069 1.00 95.69 79 LEU A N 1
ATOM 664 C CA . LEU A 1 79 ? -0.322 12.656 4.152 1.00 95.69 79 LEU A CA 1
ATOM 665 C C . LEU A 1 79 ? 1.027 13.378 4.144 1.00 95.69 79 LEU A C 1
ATOM 667 O O . LEU A 1 79 ? 1.701 13.472 3.119 1.00 95.69 79 LEU A O 1
ATOM 671 N N . SER A 1 80 ? 1.464 13.835 5.316 1.00 96.31 80 SER A N 1
ATOM 672 C CA . SER A 1 80 ? 2.788 14.447 5.455 1.00 96.31 80 SER A CA 1
ATOM 673 C C . SER A 1 80 ? 3.912 13.441 5.172 1.00 96.31 80 SER A C 1
ATOM 675 O O . SER A 1 80 ? 3.771 12.235 5.401 1.00 96.31 80 SER A O 1
ATOM 677 N N . LYS A 1 81 ? 5.092 13.939 4.775 1.00 96.00 81 LYS A N 1
ATOM 678 C CA . LYS A 1 81 ? 6.298 13.112 4.569 1.00 96.00 81 LYS A CA 1
ATOM 679 C C . LYS A 1 81 ? 6.583 12.189 5.760 1.00 96.00 81 LYS A C 1
ATOM 681 O O . LYS A 1 81 ? 6.892 11.015 5.579 1.00 96.00 81 LYS A O 1
ATOM 686 N N . ARG A 1 82 ? 6.415 12.701 6.983 1.00 95.19 82 ARG A N 1
ATOM 687 C CA . ARG A 1 82 ? 6.640 11.952 8.227 1.00 95.19 82 ARG A CA 1
ATOM 688 C C . ARG A 1 82 ? 5.655 10.787 8.403 1.00 95.19 82 ARG A C 1
ATOM 690 O O . ARG A 1 82 ? 6.042 9.740 8.917 1.00 95.19 82 ARG A O 1
ATOM 697 N N . MET A 1 83 ? 4.399 10.952 7.981 1.00 96.75 83 MET A N 1
ATOM 698 C CA . MET A 1 83 ? 3.380 9.890 7.999 1.00 96.75 83 MET A CA 1
ATOM 699 C C . MET A 1 83 ? 3.725 8.798 6.987 1.00 96.75 83 MET A C 1
ATOM 701 O O . MET A 1 83 ? 3.773 7.620 7.341 1.00 96.75 83 MET A O 1
ATOM 705 N N . ILE A 1 84 ? 4.078 9.197 5.761 1.00 96.38 84 ILE A N 1
ATOM 706 C CA . ILE A 1 84 ? 4.498 8.274 4.698 1.00 96.38 84 ILE A CA 1
ATOM 707 C C . ILE A 1 84 ? 5.726 7.468 5.135 1.00 96.38 84 ILE A C 1
ATOM 709 O O . ILE A 1 84 ? 5.756 6.250 4.973 1.00 96.38 84 ILE A O 1
ATOM 713 N N . GLU A 1 85 ? 6.719 8.109 5.756 1.00 93.50 85 GLU A N 1
ATOM 714 C CA . GLU A 1 85 ? 7.906 7.426 6.280 1.00 93.50 85 GLU A CA 1
ATOM 715 C C . GLU A 1 85 ? 7.563 6.333 7.300 1.00 93.50 85 GLU A C 1
ATOM 717 O O . GLU A 1 85 ? 8.205 5.283 7.301 1.00 93.50 85 GLU A O 1
ATOM 722 N N . ARG A 1 86 ? 6.537 6.527 8.140 1.00 93.62 86 ARG A N 1
ATOM 723 C CA . ARG A 1 86 ? 6.093 5.497 9.092 1.00 93.62 86 ARG A CA 1
ATOM 724 C C . ARG A 1 86 ? 5.413 4.316 8.418 1.00 93.62 86 ARG A C 1
ATOM 726 O O . ARG A 1 86 ? 5.706 3.181 8.787 1.00 93.62 86 ARG A O 1
ATOM 733 N N . LEU A 1 87 ? 4.565 4.569 7.423 1.00 95.12 87 LEU A N 1
ATOM 734 C CA . LEU A 1 87 ? 3.948 3.504 6.627 1.00 95.12 87 LEU A CA 1
ATOM 735 C C . LEU A 1 87 ? 5.019 2.691 5.893 1.00 95.12 87 LEU A C 1
ATOM 737 O O . LEU A 1 87 ? 5.000 1.462 5.910 1.00 95.12 87 LEU A O 1
ATOM 741 N N . GLN A 1 88 ? 6.011 3.373 5.319 1.00 92.81 88 GLN A N 1
ATOM 742 C CA . GLN A 1 88 ? 7.145 2.733 4.656 1.00 92.81 88 GLN A CA 1
ATOM 743 C C . GLN A 1 88 ? 8.031 1.957 5.640 1.00 92.81 88 GLN A C 1
ATOM 745 O O . GLN A 1 88 ? 8.516 0.880 5.299 1.00 92.81 88 GLN A O 1
ATOM 750 N N . ASP A 1 89 ? 8.244 2.451 6.862 1.00 91.06 89 ASP A N 1
ATOM 751 C CA . ASP A 1 89 ? 8.980 1.712 7.897 1.00 91.06 89 ASP A CA 1
ATOM 752 C C . ASP A 1 89 ? 8.261 0.398 8.261 1.00 91.06 89 ASP A C 1
ATOM 754 O O . ASP A 1 89 ? 8.912 -0.646 8.368 1.00 91.06 89 ASP A O 1
ATOM 758 N N . LEU A 1 90 ? 6.928 0.419 8.370 1.00 91.62 90 LEU A N 1
ATOM 759 C CA . LEU A 1 90 ? 6.119 -0.779 8.620 1.00 91.62 90 LEU A CA 1
ATOM 760 C C . LEU A 1 90 ? 6.149 -1.750 7.429 1.00 91.62 90 LEU A C 1
ATOM 762 O O . LEU A 1 90 ? 6.352 -2.952 7.616 1.00 91.62 90 LEU A O 1
ATOM 766 N N . ARG A 1 91 ? 6.042 -1.230 6.200 1.00 92.94 91 ARG A N 1
ATOM 767 C CA . ARG A 1 91 ? 6.126 -2.020 4.961 1.00 92.94 91 ARG A CA 1
ATOM 768 C C . ARG A 1 91 ? 7.462 -2.721 4.785 1.00 92.94 91 ARG A C 1
ATOM 770 O O . ARG A 1 91 ? 7.520 -3.872 4.341 1.00 92.94 91 ARG A O 1
ATOM 777 N N . ASN A 1 92 ? 8.545 -2.030 5.112 1.00 89.69 92 ASN A N 1
ATOM 778 C CA . ASN A 1 92 ? 9.893 -2.574 5.026 1.00 89.69 92 ASN A CA 1
ATOM 779 C C . ASN A 1 92 ? 10.204 -3.506 6.207 1.00 89.69 92 ASN A C 1
ATOM 781 O O . ASN A 1 92 ? 11.004 -4.427 6.072 1.00 89.69 92 ASN A O 1
ATOM 785 N N . GLY A 1 93 ? 9.538 -3.339 7.350 1.00 84.12 93 GLY A N 1
ATOM 786 C CA . GLY A 1 93 ? 9.887 -4.073 8.564 1.00 84.12 93 GLY A CA 1
ATOM 787 C C . GLY A 1 93 ? 11.219 -3.563 9.103 1.00 84.12 93 GLY A C 1
ATOM 788 O O . GLY A 1 93 ? 12.143 -4.340 9.344 1.00 84.12 93 GLY A O 1
ATOM 789 N N . THR A 1 94 ? 11.348 -2.237 9.196 1.00 80.56 94 THR A N 1
ATOM 790 C CA . THR A 1 94 ? 12.545 -1.571 9.709 1.00 80.56 94 THR A CA 1
ATOM 791 C C . THR A 1 94 ? 12.808 -2.017 11.147 1.00 80.56 94 THR A C 1
ATOM 793 O O . THR A 1 94 ? 11.977 -1.810 12.028 1.00 80.56 94 THR A O 1
ATOM 796 N N . VAL A 1 95 ? 13.988 -2.586 11.397 1.00 72.81 95 VAL A N 1
ATOM 797 C CA . VAL A 1 95 ? 14.432 -2.993 12.739 1.00 72.81 95 VAL A CA 1
ATOM 798 C C . VAL A 1 95 ? 15.505 -2.017 13.212 1.00 72.81 95 VAL A C 1
ATOM 800 O O . VAL A 1 95 ? 16.350 -1.587 12.424 1.00 72.81 95 VAL A O 1
ATOM 803 N N . LYS A 1 96 ? 15.485 -1.649 14.496 1.00 70.12 96 LYS A N 1
ATOM 804 C CA . LYS A 1 96 ? 16.620 -0.957 15.114 1.00 70.12 96 LYS A CA 1
ATOM 805 C C . LYS A 1 96 ? 17.665 -1.997 15.508 1.00 70.12 96 LYS A C 1
ATOM 807 O O . LYS A 1 96 ? 17.388 -2.846 16.347 1.00 70.12 96 LYS A O 1
ATOM 812 N N . TYR A 1 97 ? 18.848 -1.918 14.916 1.00 66.88 97 TYR A N 1
ATOM 813 C CA . TYR A 1 97 ? 20.006 -2.723 15.290 1.00 66.88 97 TYR A CA 1
ATOM 814 C C . TYR A 1 97 ? 21.135 -1.765 15.662 1.00 66.88 97 TYR A C 1
ATOM 816 O O . TYR A 1 97 ? 21.467 -0.889 14.867 1.00 66.88 97 TYR A O 1
ATOM 824 N N . GLN A 1 98 ? 21.670 -1.879 16.882 1.00 70.81 98 GLN A N 1
ATOM 825 C CA . GLN A 1 98 ? 22.749 -1.012 17.387 1.00 70.81 98 GLN A CA 1
ATOM 826 C C . GLN A 1 98 ? 22.470 0.491 17.181 1.00 70.81 98 GLN A C 1
ATOM 828 O O . GLN A 1 98 ? 23.279 1.229 16.628 1.00 70.81 98 GLN A O 1
ATOM 833 N N . SER A 1 99 ? 21.273 0.941 17.571 1.00 72.69 99 SER A N 1
ATOM 834 C CA . SER A 1 99 ? 20.804 2.332 17.417 1.00 72.69 99 SER A CA 1
ATOM 835 C C . SER A 1 99 ? 20.655 2.842 15.973 1.00 72.69 99 SER A C 1
ATOM 837 O O . SER A 1 99 ? 20.170 3.955 15.773 1.00 72.69 99 SER A O 1
ATOM 839 N N . GLN A 1 100 ? 20.954 2.025 14.959 1.00 72.75 100 GLN A N 1
ATOM 840 C CA . GLN A 1 100 ? 20.752 2.346 13.548 1.00 72.75 100 GLN A CA 1
ATOM 841 C C . GLN A 1 100 ? 19.479 1.681 13.008 1.00 72.75 100 GLN A C 1
ATOM 843 O O . GLN A 1 100 ? 19.148 0.536 13.328 1.00 72.75 100 GLN A O 1
ATOM 848 N N . LYS A 1 101 ? 18.725 2.411 12.179 1.00 71.31 101 LYS A N 1
ATOM 849 C CA . LYS A 1 101 ? 17.553 1.865 11.482 1.00 71.31 101 LYS A CA 1
ATOM 850 C C . LYS A 1 101 ? 18.017 1.039 10.283 1.00 71.31 101 LYS A C 1
ATOM 852 O O . LYS A 1 101 ? 18.439 1.602 9.277 1.00 71.31 101 LYS A O 1
ATOM 857 N N . VAL A 1 102 ? 17.864 -0.280 10.356 1.00 75.62 102 VAL A N 1
ATOM 858 C CA . VAL A 1 102 ? 18.135 -1.182 9.233 1.00 75.62 102 VAL A CA 1
ATOM 859 C C . VAL A 1 102 ? 16.821 -1.489 8.521 1.00 75.62 102 VAL A C 1
ATOM 861 O O . VAL A 1 102 ? 15.958 -2.201 9.040 1.00 75.62 102 VAL A O 1
ATOM 864 N N . LYS A 1 103 ? 16.658 -0.937 7.315 1.00 72.00 103 LYS A N 1
ATOM 865 C CA . LYS A 1 103 ? 15.507 -1.215 6.449 1.00 72.00 103 LYS A CA 1
ATOM 866 C C . LYS A 1 103 ? 15.722 -2.549 5.741 1.00 72.00 103 LYS A C 1
ATOM 868 O O . LYS A 1 103 ? 16.657 -2.694 4.958 1.00 72.00 103 LYS A O 1
ATOM 873 N N . ARG A 1 104 ? 14.843 -3.522 5.974 1.00 75.38 104 ARG A N 1
ATOM 874 C CA . ARG A 1 104 ? 14.790 -4.740 5.158 1.00 75.38 104 ARG A CA 1
ATOM 875 C C . ARG A 1 104 ? 13.915 -4.425 3.945 1.00 75.38 104 ARG A C 1
ATOM 877 O O . ARG A 1 104 ? 12.779 -4.013 4.113 1.00 75.38 104 ARG A O 1
ATOM 884 N N . TYR A 1 105 ? 14.424 -4.533 2.720 1.00 75.44 105 TYR A N 1
ATOM 885 C CA . TYR A 1 105 ? 13.615 -4.168 1.549 1.00 75.44 105 TYR A CA 1
ATOM 886 C C . TYR A 1 105 ? 12.360 -5.049 1.476 1.00 75.44 105 TYR A C 1
ATOM 888 O O . TYR A 1 105 ? 12.466 -6.252 1.232 1.00 75.44 105 TYR A O 1
ATOM 896 N N . LYS A 1 106 ? 11.188 -4.447 1.717 1.00 75.81 106 LYS A N 1
ATOM 897 C CA . LYS A 1 106 ? 9.864 -5.063 1.553 1.00 75.81 106 LYS A CA 1
ATOM 898 C C . LYS A 1 106 ? 9.621 -6.374 2.322 1.00 75.81 106 LYS A C 1
ATOM 900 O O . LYS A 1 106 ? 8.803 -7.186 1.890 1.00 75.81 106 LYS A O 1
ATOM 905 N N . LYS A 1 107 ? 10.259 -6.564 3.483 1.00 82.56 107 LYS A N 1
ATOM 906 C CA . LYS A 1 107 ? 10.071 -7.757 4.344 1.00 82.56 107 LYS A CA 1
ATOM 907 C C . LYS A 1 107 ? 9.120 -7.542 5.530 1.00 82.56 107 LYS A C 1
ATOM 909 O O . LYS A 1 107 ? 9.002 -8.426 6.372 1.00 82.56 107 LYS A O 1
ATOM 914 N N . GLY A 1 108 ? 8.504 -6.367 5.627 1.00 88.56 108 GLY A N 1
ATOM 915 C CA . GLY A 1 108 ? 7.546 -6.030 6.674 1.00 88.56 108 GLY A CA 1
ATOM 916 C C . GLY A 1 108 ? 6.119 -6.389 6.285 1.00 88.56 108 GLY A C 1
ATOM 917 O O . GLY A 1 108 ? 5.866 -7.431 5.683 1.00 88.56 108 GLY A O 1
ATOM 918 N N . VAL A 1 109 ? 5.177 -5.520 6.640 1.00 90.88 109 VAL A N 1
ATOM 919 C CA . VAL A 1 109 ? 3.751 -5.772 6.413 1.00 90.88 109 VAL A CA 1
ATOM 920 C C . VAL A 1 109 ? 3.298 -5.189 5.069 1.00 90.88 109 VAL A C 1
ATOM 922 O O . VAL A 1 109 ? 3.483 -3.992 4.868 1.00 90.88 109 VAL A O 1
ATOM 925 N N . PRO A 1 110 ? 2.731 -5.988 4.143 1.00 93.69 110 PRO A N 1
ATOM 926 C CA . PRO A 1 110 ? 2.150 -5.482 2.896 1.00 93.69 110 PRO A CA 1
ATOM 927 C C . PRO A 1 110 ? 1.181 -4.317 3.124 1.00 93.69 110 PRO A C 1
ATOM 929 O O . PRO A 1 110 ? 0.487 -4.283 4.140 1.00 93.69 110 PRO A O 1
ATOM 932 N N . PHE A 1 111 ? 1.103 -3.375 2.180 1.00 96.44 111 PHE A N 1
ATOM 933 C CA . PHE A 1 111 ? 0.194 -2.230 2.318 1.00 96.44 111 PHE A CA 1
ATOM 934 C C . PHE A 1 111 ? -1.262 -2.666 2.404 1.00 96.44 111 PHE A C 1
ATOM 936 O O . PHE A 1 111 ? -2.015 -2.097 3.195 1.00 96.44 111 PHE A O 1
ATOM 943 N N . ARG A 1 112 ? -1.628 -3.733 1.684 1.00 95.06 112 ARG A N 1
ATOM 944 C CA . ARG A 1 112 ? -2.965 -4.307 1.793 1.00 95.06 112 ARG A CA 1
ATOM 945 C C . ARG A 1 112 ? -3.312 -4.765 3.210 1.00 95.06 112 ARG A C 1
ATOM 947 O O . ARG A 1 112 ? -4.367 -4.403 3.715 1.00 95.06 112 ARG A O 1
ATOM 954 N N . ASP A 1 113 ? -2.407 -5.479 3.874 1.00 94.62 113 ASP A N 1
ATOM 955 C CA . ASP A 1 113 ? -2.617 -5.941 5.253 1.00 94.62 113 ASP A CA 1
ATOM 956 C C . ASP A 1 113 ? -2.734 -4.759 6.231 1.00 94.62 113 ASP A C 1
ATOM 958 O O . ASP A 1 113 ? -3.517 -4.804 7.181 1.00 94.62 113 ASP A O 1
ATOM 962 N N . ILE A 1 114 ? -1.970 -3.683 6.003 1.00 96.62 114 ILE A N 1
ATOM 963 C CA . ILE A 1 114 ? -2.075 -2.448 6.796 1.00 96.62 114 ILE A CA 1
ATOM 964 C C . ILE A 1 114 ? -3.473 -1.841 6.625 1.00 96.62 114 ILE A C 1
ATOM 966 O O . ILE A 1 114 ? -4.127 -1.537 7.622 1.00 96.62 114 ILE A O 1
ATOM 970 N N . LEU A 1 115 ? -3.949 -1.705 5.384 1.00 97.44 115 LEU A N 1
ATOM 971 C CA . LEU A 1 115 ? -5.282 -1.181 5.073 1.00 97.44 115 LEU A CA 1
ATOM 972 C C . LEU A 1 115 ? -6.393 -2.034 5.696 1.00 97.44 115 LEU A C 1
ATOM 974 O O . LEU A 1 115 ? -7.299 -1.497 6.331 1.00 97.44 115 LEU A O 1
ATOM 978 N N . ASP A 1 116 ? -6.311 -3.354 5.558 1.00 96.19 116 ASP A N 1
ATOM 979 C CA . ASP A 1 116 ? -7.288 -4.275 6.141 1.00 96.19 116 ASP A CA 1
ATOM 980 C C . ASP A 1 116 ? -7.318 -4.151 7.672 1.00 96.19 116 ASP A C 1
ATOM 982 O O . ASP A 1 116 ? -8.387 -4.198 8.280 1.00 96.19 116 ASP A O 1
ATOM 986 N N . THR A 1 117 ? -6.164 -3.908 8.301 1.00 97.56 117 THR A N 1
ATOM 987 C CA . THR A 1 117 ? -6.078 -3.690 9.752 1.00 97.56 117 THR A CA 1
ATOM 988 C C . THR A 1 117 ? -6.705 -2.359 10.173 1.00 97.56 117 THR A C 1
ATOM 990 O O . THR A 1 117 ? -7.378 -2.296 11.204 1.00 97.56 117 THR A O 1
ATOM 993 N N . TYR A 1 118 ? -6.543 -1.304 9.369 1.00 97.75 118 TYR A N 1
ATOM 994 C CA . TYR A 1 118 ? -7.237 -0.031 9.576 1.00 97.75 118 TYR A CA 1
ATOM 995 C C . TYR A 1 118 ? -8.758 -0.186 9.501 1.00 97.75 118 TYR A C 1
ATOM 997 O O . TYR A 1 118 ? -9.453 0.294 10.394 1.00 97.75 118 TYR A O 1
ATOM 1005 N N . LYS A 1 119 ? -9.261 -0.901 8.489 1.00 96.56 119 LYS A N 1
ATOM 1006 C CA . LYS A 1 119 ? -10.696 -1.188 8.330 1.00 96.56 119 LYS A CA 1
ATOM 1007 C C . LYS A 1 119 ? -11.236 -2.044 9.473 1.00 96.56 119 LYS A C 1
ATOM 1009 O O . LYS A 1 119 ? -12.295 -1.758 10.014 1.00 96.56 119 LYS A O 1
ATOM 1014 N N . TYR A 1 120 ? -10.485 -3.062 9.894 1.00 96.38 120 TYR A N 1
ATOM 1015 C CA . TYR A 1 120 ? -10.845 -3.884 11.052 1.00 96.38 120 TYR A CA 1
ATOM 1016 C C . TYR A 1 120 ? -10.971 -3.056 12.336 1.00 96.38 120 TYR A C 1
ATOM 1018 O O . TYR A 1 120 ? -11.870 -3.277 13.142 1.00 96.38 120 TYR A O 1
ATOM 1026 N N . SER A 1 121 ? -10.079 -2.080 12.513 1.00 96.56 121 SER A N 1
ATOM 1027 C CA . SER A 1 121 ? -10.001 -1.278 13.735 1.00 96.56 121 SER A CA 1
ATOM 1028 C C . SER A 1 121 ? -10.888 -0.027 13.699 1.00 96.56 121 SER A C 1
ATOM 1030 O O . SER A 1 121 ? -10.853 0.752 14.646 1.00 96.56 121 SER A O 1
ATOM 1032 N N . GLU A 1 122 ? -11.689 0.189 12.651 1.00 95.31 122 GLU A N 1
ATOM 1033 C CA . GLU A 1 122 ? -12.413 1.444 12.392 1.00 95.31 122 GLU A CA 1
ATOM 1034 C C . GLU A 1 122 ? -13.233 1.927 13.600 1.00 95.31 122 GLU A C 1
ATOM 1036 O O . GLU A 1 122 ? -13.076 3.063 14.047 1.00 95.31 122 GLU A O 1
ATOM 1041 N N . GLN A 1 123 ? -14.013 1.042 14.227 1.00 94.88 123 GLN A N 1
ATOM 1042 C CA . GLN A 1 123 ? -14.786 1.386 15.428 1.00 94.88 123 GLN A CA 1
ATOM 1043 C C . GLN A 1 123 ? -13.906 1.831 16.605 1.00 94.88 123 GLN A C 1
ATOM 1045 O O . GLN A 1 123 ? -14.264 2.750 17.344 1.00 94.88 123 GLN A O 1
ATOM 1050 N N . GLN A 1 124 ? -12.754 1.185 16.798 1.00 95.94 124 GLN A N 1
ATOM 1051 C CA . GLN A 1 124 ? -11.804 1.547 17.849 1.00 95.94 124 GLN A CA 1
ATOM 1052 C C . GLN A 1 124 ? -11.177 2.916 17.570 1.00 95.94 124 GLN A C 1
ATOM 1054 O O . GLN A 1 124 ? -10.996 3.706 18.496 1.00 95.94 124 GLN A O 1
ATOM 1059 N N . LEU A 1 125 ? -10.887 3.213 16.301 1.00 96.06 125 LEU A N 1
ATOM 1060 C CA . LEU A 1 125 ? -10.339 4.496 15.869 1.00 96.06 125 LEU A CA 1
ATOM 1061 C C . LEU A 1 125 ? -11.353 5.635 16.040 1.00 96.06 125 LEU A C 1
ATOM 1063 O O . LEU A 1 125 ? -10.984 6.697 16.538 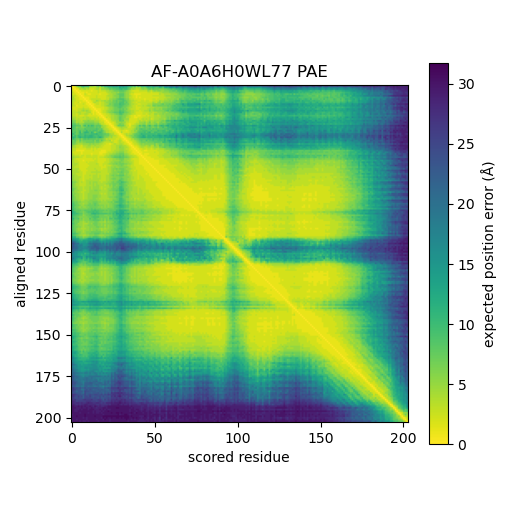1.00 96.06 125 LEU A O 1
ATOM 1067 N N . HIS A 1 126 ? -12.630 5.409 15.716 1.00 94.19 126 HIS A N 1
ATOM 1068 C CA . HIS A 1 126 ? -13.697 6.383 15.970 1.00 94.19 126 HIS A CA 1
ATOM 1069 C C . HIS A 1 126 ? -13.832 6.701 17.458 1.00 94.19 126 HIS A C 1
ATOM 1071 O O . HIS A 1 126 ? -13.736 7.862 17.840 1.00 94.19 126 HIS A O 1
ATOM 1077 N N . LYS A 1 127 ? -13.908 5.677 18.316 1.00 94.69 127 LYS A N 1
ATOM 1078 C CA . LYS A 1 127 ? -13.920 5.884 19.772 1.00 94.69 127 LYS A CA 1
ATOM 1079 C C . LYS A 1 127 ? -12.683 6.649 20.242 1.00 94.69 127 LYS A C 1
ATOM 1081 O O . LYS A 1 127 ? -12.792 7.575 21.037 1.00 94.69 127 LYS A O 1
ATOM 1086 N N . ALA A 1 128 ? -11.496 6.291 19.752 1.00 94.88 128 ALA A N 1
ATOM 1087 C CA . ALA A 1 128 ? -10.272 7.000 20.109 1.00 94.88 128 ALA A CA 1
ATOM 1088 C C . ALA A 1 128 ? -10.337 8.489 19.739 1.00 94.88 128 ALA A C 1
ATOM 1090 O O . ALA A 1 128 ? -9.858 9.308 20.516 1.00 94.88 128 ALA A O 1
ATOM 1091 N N . ARG A 1 129 ? -10.943 8.835 18.597 1.00 93.56 129 ARG A N 1
ATOM 1092 C CA . ARG A 1 129 ? -11.182 10.223 18.185 1.00 93.56 12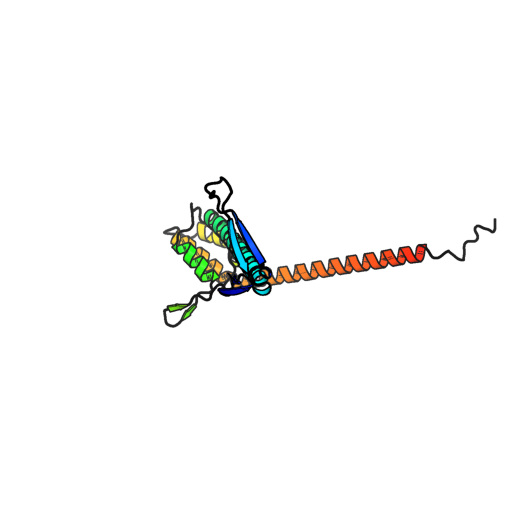9 ARG A CA 1
ATOM 1093 C C . ARG A 1 129 ? -12.151 10.960 19.099 1.00 93.56 129 ARG A C 1
ATOM 1095 O O . ARG A 1 129 ? -11.892 12.111 19.418 1.00 93.56 129 ARG A O 1
ATOM 1102 N N . ASP A 1 130 ? -13.225 10.306 19.521 1.00 92.25 130 ASP A N 1
ATOM 1103 C CA . ASP A 1 130 ? -14.269 10.951 20.322 1.00 92.25 130 ASP A CA 1
ATOM 1104 C C . ASP A 1 130 ? -13.809 11.217 21.766 1.00 92.25 130 ASP A C 1
ATOM 1106 O O . ASP A 1 130 ? -14.158 12.237 22.357 1.00 92.25 130 ASP A O 1
ATOM 1110 N N . TYR A 1 131 ? -13.001 10.316 22.337 1.00 93.38 131 TYR A N 1
ATOM 1111 C CA . TYR A 1 131 ? -12.587 10.397 23.743 1.00 93.38 131 TYR A CA 1
ATOM 1112 C C . TYR A 1 131 ? -11.223 11.060 23.975 1.00 93.38 131 TYR A C 1
ATOM 1114 O O . TYR A 1 131 ? -10.947 11.481 25.101 1.00 93.38 131 TYR A O 1
ATOM 1122 N N . LYS A 1 132 ? -10.338 11.129 22.971 1.00 93.31 132 LYS A N 1
ATOM 1123 C CA . LYS A 1 132 ? -8.997 11.717 23.133 1.00 93.31 132 LYS A CA 1
ATOM 1124 C C . LYS A 1 132 ? -8.890 13.078 22.474 1.00 93.31 132 LYS A C 1
ATOM 1126 O O . LYS A 1 132 ? -9.305 13.278 21.342 1.00 93.31 132 LYS A O 1
ATOM 1131 N N . GLN A 1 133 ? -8.216 13.985 23.173 1.00 92.44 133 GLN A N 1
ATOM 1132 C CA . GLN A 1 133 ? -7.791 15.259 22.613 1.00 92.44 133 GLN A CA 1
ATOM 1133 C C . GLN A 1 133 ? -6.442 15.075 21.915 1.00 92.44 133 GLN A C 1
ATOM 1135 O O . GLN A 1 133 ? -5.447 14.722 22.552 1.00 92.44 133 GLN A O 1
ATOM 1140 N N . PHE A 1 134 ? -6.412 15.289 20.600 1.00 95.25 134 PHE A N 1
ATOM 1141 C CA . PHE A 1 134 ? -5.186 15.238 19.811 1.00 95.25 134 PHE A CA 1
ATOM 1142 C C . PHE A 1 134 ? -4.664 16.648 19.547 1.00 95.25 134 PHE A C 1
ATOM 1144 O O . PHE A 1 134 ? -5.334 17.474 18.942 1.00 95.25 134 PHE A O 1
ATOM 1151 N N . GLU A 1 135 ? -3.425 16.896 19.963 1.00 93.69 135 GLU A N 1
ATOM 1152 C CA . GLU A 1 135 ? -2.761 18.201 19.816 1.00 93.69 135 GLU A CA 1
ATOM 1153 C C . GLU A 1 135 ? -2.428 18.557 18.359 1.00 93.69 135 GLU A C 1
ATOM 1155 O O . GLU A 1 135 ? -2.220 19.718 18.022 1.00 93.69 135 GLU A O 1
ATOM 1160 N N . SER A 1 136 ? -2.301 17.553 17.487 1.00 95.25 136 SER A N 1
ATOM 1161 C CA . SER A 1 136 ? -1.966 17.756 16.078 1.00 95.25 136 SER A CA 1
ATOM 1162 C C . SER A 1 136 ? -2.378 16.558 15.218 1.00 95.25 136 SER A C 1
ATOM 1164 O O . SER A 1 136 ? -2.451 15.435 15.732 1.00 95.25 136 SER A O 1
ATOM 1166 N N . PRO A 1 137 ? -2.518 16.740 13.889 1.00 94.75 137 PRO A N 1
ATOM 1167 C CA . PRO A 1 137 ? -2.743 15.633 12.957 1.00 94.75 137 PRO A CA 1
ATOM 1168 C C . PRO A 1 137 ? -1.685 14.529 13.046 1.00 94.75 137 PRO A C 1
ATOM 1170 O O . PRO A 1 137 ? -1.969 13.348 12.858 1.00 94.75 137 PRO A O 1
ATOM 1173 N N . TRP A 1 138 ? -0.438 14.900 13.353 1.00 95.81 138 TRP A N 1
ATOM 1174 C CA . TRP A 1 138 ? 0.630 13.930 13.565 1.00 95.81 138 TRP A CA 1
ATOM 1175 C C . TRP A 1 138 ? 0.404 13.086 14.824 1.00 95.81 138 TRP A C 1
ATOM 1177 O O . TRP A 1 138 ? 0.646 11.880 14.792 1.00 95.81 138 TRP A O 1
ATOM 1187 N N . HIS A 1 139 ? -0.032 13.708 15.922 1.00 95.38 139 HIS A N 1
ATOM 1188 C CA . HIS A 1 139 ? -0.308 13.003 17.172 1.00 95.38 139 HIS A CA 1
ATOM 1189 C C . HIS A 1 139 ? -1.445 11.992 16.973 1.00 95.38 139 HIS A C 1
ATOM 1191 O O . HIS A 1 139 ? -1.278 10.821 17.316 1.00 95.38 139 HIS A O 1
ATOM 1197 N N . GLU A 1 140 ? -2.536 12.402 16.323 1.00 96.44 140 GLU A N 1
ATOM 1198 C CA . GLU A 1 140 ? -3.642 11.506 15.968 1.00 96.44 140 GLU A CA 1
ATOM 1199 C C . GLU A 1 140 ? -3.168 10.334 15.102 1.00 96.44 140 GLU A C 1
ATOM 1201 O O . GLU A 1 140 ? -3.376 9.172 15.453 1.00 96.44 140 GLU A O 1
ATOM 1206 N N . PHE A 1 141 ? -2.472 10.622 13.999 1.00 97.44 141 PHE A N 1
ATOM 1207 C CA . PHE A 1 141 ? -1.958 9.595 13.096 1.00 97.44 141 PHE A CA 1
ATOM 1208 C C . PHE A 1 141 ? -1.045 8.598 13.813 1.00 97.44 141 PHE A C 1
ATOM 1210 O O . PHE A 1 141 ? -1.183 7.388 13.641 1.00 97.44 141 PHE A O 1
ATOM 1217 N N . ALA A 1 142 ? -0.107 9.090 14.625 1.00 96.31 142 ALA A N 1
ATOM 1218 C CA . ALA A 1 142 ? 0.815 8.238 15.365 1.00 96.31 142 ALA A CA 1
ATOM 1219 C C . ALA A 1 142 ? 0.075 7.349 16.375 1.00 96.31 142 ALA A C 1
ATOM 1221 O O . ALA A 1 142 ? 0.421 6.174 16.521 1.00 96.31 142 ALA A O 1
ATOM 1222 N N . TYR A 1 143 ? -0.956 7.887 17.031 1.00 96.75 143 TYR A N 1
ATOM 1223 C CA . TYR A 1 143 ? -1.803 7.130 17.943 1.00 96.75 143 TYR A CA 1
ATOM 1224 C C . TYR A 1 143 ? -2.592 6.045 17.203 1.00 96.75 143 TYR A C 1
ATOM 1226 O O . TYR A 1 143 ? -2.536 4.876 17.579 1.00 96.75 143 TYR A O 1
ATOM 1234 N N . PHE A 1 144 ? -3.251 6.387 16.098 1.00 97.38 144 PHE A N 1
ATOM 1235 C CA . PHE A 1 144 ? -4.002 5.426 15.289 1.00 97.38 144 PHE A CA 1
ATOM 1236 C C . PHE A 1 144 ? -3.087 4.325 14.759 1.00 97.38 144 PHE A C 1
ATOM 1238 O O . PHE A 1 144 ? -3.389 3.145 14.901 1.00 97.38 144 PHE A O 1
ATOM 1245 N N . LEU A 1 145 ? -1.915 4.688 14.237 1.00 96.62 145 LEU A N 1
ATOM 1246 C CA . LEU A 1 145 ? -0.936 3.721 13.752 1.00 96.62 145 LEU A CA 1
ATOM 1247 C C . LEU A 1 145 ? -0.466 2.763 14.859 1.00 96.62 145 LEU A C 1
ATOM 1249 O O . LEU A 1 145 ? -0.204 1.598 14.575 1.00 96.62 145 LEU A O 1
ATOM 1253 N N . SER A 1 146 ? -0.377 3.213 16.116 1.00 95.81 146 SER A N 1
ATOM 1254 C CA . SER A 1 146 ? -0.026 2.336 17.242 1.00 95.81 146 SER A CA 1
ATOM 1255 C C . SER A 1 146 ? -1.082 1.257 17.505 1.00 95.81 146 SER A C 1
ATOM 1257 O O . SER A 1 146 ? -0.722 0.104 17.741 1.00 95.81 146 SER A O 1
ATOM 1259 N N . ILE A 1 147 ? -2.368 1.600 17.363 1.00 96.12 147 ILE A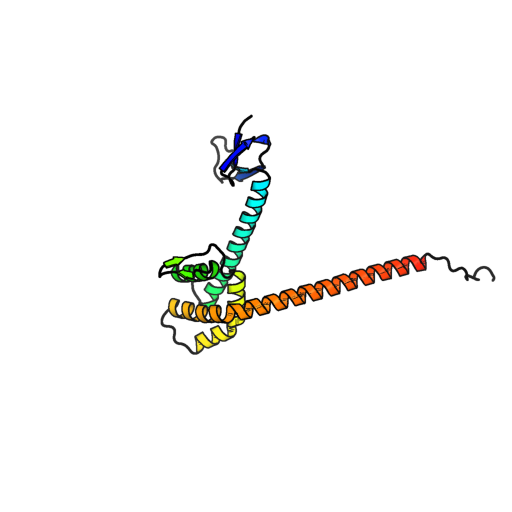 N 1
ATOM 1260 C CA . ILE A 1 147 ? -3.483 0.645 17.426 1.00 96.12 147 ILE A CA 1
ATOM 1261 C C . ILE A 1 147 ? -3.340 -0.378 16.296 1.00 96.12 147 ILE A C 1
ATOM 1263 O O . ILE A 1 147 ? -3.394 -1.583 16.529 1.00 96.12 147 ILE A O 1
ATOM 1267 N N . ILE A 1 148 ? -3.063 0.095 15.079 1.00 96.56 148 ILE A N 1
ATOM 1268 C CA . ILE A 1 148 ? -2.889 -0.776 13.912 1.00 96.56 148 ILE A CA 1
ATOM 1269 C C . ILE A 1 148 ? -1.734 -1.751 14.105 1.00 96.56 148 ILE A C 1
ATOM 1271 O O . ILE A 1 148 ? -1.896 -2.944 13.869 1.00 96.56 148 ILE A O 1
ATOM 1275 N N . VAL A 1 149 ? -0.579 -1.279 14.576 1.00 94.50 149 VAL A N 1
ATOM 1276 C CA . VAL A 1 149 ? 0.577 -2.145 14.845 1.00 94.50 149 VAL A CA 1
ATOM 1277 C C . VAL A 1 149 ? 0.242 -3.218 15.888 1.00 94.50 149 VAL A C 1
ATOM 1279 O O . VAL A 1 149 ? 0.705 -4.347 15.743 1.00 94.50 149 VAL A O 1
ATOM 1282 N N . SER A 1 150 ? -0.584 -2.904 16.890 1.00 94.31 150 SER A N 1
ATOM 1283 C CA . SER A 1 150 ? -1.045 -3.877 17.888 1.00 94.31 150 SER A CA 1
ATOM 1284 C C . SER A 1 150 ? -1.965 -4.948 17.288 1.00 94.31 150 SER A C 1
ATOM 1286 O O . SER A 1 150 ? -1.814 -6.128 17.597 1.00 94.31 150 SER A O 1
ATOM 1288 N N . ASN A 1 151 ? -2.876 -4.560 16.392 1.00 95.00 151 ASN A N 1
ATOM 1289 C CA . ASN A 1 151 ? -3.908 -5.450 15.841 1.00 95.00 151 ASN A CA 1
ATOM 1290 C C . ASN A 1 151 ? -3.438 -6.244 14.604 1.00 95.00 151 ASN A C 1
ATOM 1292 O O . ASN A 1 151 ? -4.109 -7.174 14.157 1.00 95.00 151 ASN A O 1
ATOM 1296 N N . ILE A 1 152 ? -2.275 -5.911 14.038 1.00 94.25 152 ILE A N 1
ATOM 1297 C CA . ILE A 1 152 ? -1.833 -6.415 12.728 1.00 94.25 152 ILE A CA 1
ATOM 1298 C C . ILE A 1 152 ? -1.695 -7.939 12.668 1.00 94.25 152 ILE A C 1
ATOM 1300 O O . ILE A 1 152 ? -1.993 -8.555 11.646 1.00 94.25 152 ILE A O 1
ATOM 1304 N N . ASN A 1 153 ? -1.248 -8.565 13.758 1.00 92.00 153 ASN A N 1
ATOM 1305 C CA . ASN A 1 153 ? -1.064 -10.015 13.812 1.00 92.00 153 ASN A CA 1
ATOM 1306 C C . ASN A 1 153 ? -2.408 -10.746 13.887 1.00 92.00 153 ASN A C 1
ATOM 1308 O O . ASN A 1 153 ? -2.581 -11.778 13.243 1.00 92.00 153 ASN A O 1
ATOM 1312 N N . GLU A 1 154 ? -3.364 -10.188 14.629 1.00 93.94 154 GLU A N 1
ATOM 1313 C CA . GLU A 1 154 ? -4.718 -10.726 14.739 1.00 93.94 154 GLU A CA 1
ATOM 1314 C C . GLU A 1 154 ? -5.435 -10.671 13.388 1.00 93.94 154 GLU A C 1
ATOM 1316 O O . GLU A 1 154 ? -5.978 -11.675 12.928 1.00 93.94 154 GLU A O 1
ATOM 1321 N N . VAL A 1 155 ? -5.359 -9.528 12.701 1.00 93.38 155 VAL A N 1
ATOM 1322 C CA . VAL A 1 155 ? -5.978 -9.355 11.380 1.00 93.38 155 VAL A CA 1
ATOM 1323 C C . VAL A 1 155 ? -5.336 -10.268 10.342 1.00 93.38 155 VAL A C 1
ATOM 1325 O O . VAL A 1 155 ? -6.050 -10.877 9.546 1.00 93.38 155 VAL A O 1
ATOM 1328 N N . LYS A 1 156 ? -4.012 -10.448 10.377 1.00 90.62 156 LYS A N 1
ATOM 1329 C CA . LYS A 1 156 ? -3.327 -11.415 9.507 1.00 90.62 156 LYS A CA 1
ATOM 1330 C C . LYS A 1 156 ? -3.819 -12.839 9.717 1.00 90.62 156 LYS A C 1
ATOM 1332 O O . LYS A 1 156 ? -4.094 -13.539 8.744 1.00 90.62 156 LYS A O 1
ATOM 1337 N N . GLU A 1 157 ? -3.941 -13.269 10.966 1.00 91.25 157 GLU A N 1
ATOM 1338 C CA . GLU A 1 157 ? -4.426 -14.611 11.279 1.00 91.25 157 GLU A CA 1
ATOM 1339 C C . GLU A 1 157 ? -5.904 -14.776 10.892 1.00 91.25 157 GLU A C 1
ATOM 1341 O O . GLU A 1 157 ? -6.279 -15.785 10.294 1.00 91.25 157 GLU A O 1
ATOM 1346 N N . ARG A 1 158 ? -6.736 -13.753 11.119 1.00 91.75 158 ARG A N 1
ATOM 1347 C CA . ARG A 1 158 ? -8.125 -13.713 10.640 1.00 91.75 158 ARG A CA 1
ATOM 1348 C C . ARG A 1 158 ? -8.203 -13.848 9.119 1.00 91.75 158 ARG A C 1
ATOM 1350 O O . ARG A 1 158 ? -8.926 -14.710 8.626 1.00 91.75 158 ARG A O 1
ATOM 1357 N N . ASN A 1 159 ? -7.445 -13.043 8.376 1.00 89.12 159 ASN A N 1
ATOM 1358 C CA . ASN A 1 159 ? -7.426 -13.071 6.912 1.00 89.12 159 ASN A CA 1
ATOM 1359 C C . ASN A 1 159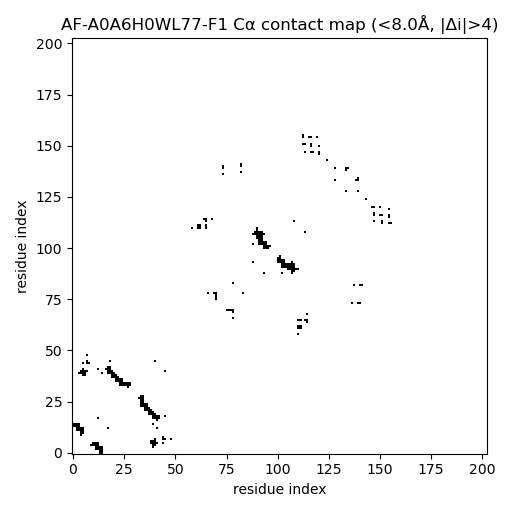 ? -6.931 -14.423 6.384 1.00 89.12 159 ASN A C 1
ATOM 1361 O O . ASN A 1 159 ? -7.495 -14.960 5.430 1.00 89.12 159 ASN A O 1
ATOM 1365 N N . ARG A 1 160 ? -5.932 -15.025 7.040 1.00 90.38 160 ARG A N 1
ATOM 1366 C CA . ARG A 1 160 ? -5.462 -16.377 6.721 1.00 90.38 160 ARG A CA 1
ATOM 1367 C C . ARG A 1 160 ? -6.565 -17.420 6.898 1.00 90.38 160 ARG A C 1
ATOM 1369 O O . ARG A 1 160 ? -6.739 -18.260 6.018 1.00 90.38 160 ARG A O 1
ATOM 1376 N N . ARG A 1 161 ? -7.311 -17.375 8.005 1.00 90.25 161 ARG A N 1
ATOM 1377 C CA . ARG A 1 161 ? -8.428 -18.300 8.264 1.00 90.25 161 ARG A CA 1
ATOM 1378 C C . ARG A 1 161 ? -9.549 -18.140 7.244 1.00 90.25 161 ARG A C 1
ATOM 1380 O O . ARG A 1 161 ? -10.045 -19.145 6.749 1.00 90.25 161 ARG A O 1
ATOM 1387 N N . LEU A 1 162 ? -9.903 -16.904 6.892 1.00 89.06 162 LEU A N 1
ATOM 1388 C CA . LEU A 1 162 ? -10.905 -16.625 5.860 1.00 89.06 162 LEU A CA 1
ATOM 1389 C C . LEU A 1 162 ? -10.473 -17.186 4.499 1.00 89.06 162 LEU A C 1
ATOM 1391 O O . LEU A 1 162 ? -11.220 -17.939 3.884 1.00 89.06 162 LEU A O 1
ATOM 1395 N N . ALA A 1 163 ? -9.228 -16.938 4.084 1.00 88.75 163 ALA A N 1
ATOM 1396 C CA . ALA A 1 163 ? -8.699 -17.482 2.833 1.00 88.75 163 ALA A CA 1
ATOM 1397 C C . ALA A 1 163 ? -8.685 -19.023 2.819 1.00 88.75 163 ALA A C 1
ATOM 1399 O O . ALA A 1 163 ? -8.978 -19.647 1.797 1.00 88.75 163 ALA A O 1
ATOM 1400 N N . GLN A 1 164 ? -8.371 -19.657 3.954 1.00 88.69 164 GLN A N 1
ATOM 1401 C CA . GLN A 1 164 ? -8.451 -21.112 4.092 1.00 88.69 164 GLN A CA 1
ATOM 1402 C C . GLN A 1 164 ? -9.893 -21.608 3.957 1.00 88.69 164 GLN A C 1
ATOM 1404 O O . GLN A 1 164 ? -10.140 -22.537 3.190 1.00 88.69 164 GLN A O 1
ATOM 1409 N N . GLN A 1 165 ? -10.850 -20.977 4.635 1.00 87.94 165 GLN A N 1
ATOM 1410 C CA . GLN A 1 165 ? -12.268 -21.329 4.532 1.00 87.94 165 GLN A CA 1
ATOM 1411 C C . GLN A 1 165 ? -12.796 -21.174 3.103 1.00 87.94 165 GLN A C 1
ATOM 1413 O O . GLN A 1 165 ? -13.450 -22.086 2.601 1.00 87.94 165 GLN A O 1
ATOM 1418 N N . ASP A 1 166 ? -12.449 -20.088 2.415 1.00 87.38 166 ASP A N 1
ATOM 1419 C CA . ASP A 1 166 ? -12.841 -19.864 1.022 1.00 87.38 166 ASP A CA 1
ATOM 1420 C C . ASP A 1 166 ? -12.235 -20.911 0.084 1.00 87.38 166 ASP A C 1
ATOM 1422 O O . ASP A 1 166 ? -12.915 -21.414 -0.815 1.00 87.38 166 ASP A O 1
ATOM 1426 N N . SER A 1 167 ? -10.979 -21.304 0.314 1.00 86.94 167 SER A N 1
ATOM 1427 C CA . SER A 1 167 ? -10.333 -22.366 -0.462 1.00 86.94 167 SER A CA 1
ATOM 1428 C C . SER A 1 167 ? -11.026 -23.719 -0.268 1.00 86.94 167 SER A C 1
ATOM 1430 O O . SER A 1 167 ? -11.290 -24.424 -1.246 1.00 86.94 167 SER A O 1
ATOM 1432 N N . ILE A 1 168 ? -11.409 -24.043 0.972 1.00 86.00 168 ILE A N 1
ATOM 1433 C CA . ILE A 1 168 ? -12.151 -25.259 1.309 1.00 86.00 168 ILE A CA 1
ATOM 1434 C C . ILE A 1 168 ? -13.521 -25.210 0.638 1.00 86.00 168 ILE A C 1
ATOM 1436 O O . ILE A 1 168 ? -13.862 -26.131 -0.102 1.00 86.00 168 ILE A O 1
ATOM 1440 N N . ARG A 1 169 ? -14.271 -24.118 0.802 1.00 84.62 169 ARG A N 1
ATOM 1441 C CA . ARG A 1 169 ? -15.592 -23.937 0.191 1.00 84.62 169 ARG A CA 1
ATOM 1442 C C . ARG A 1 169 ? -15.535 -24.079 -1.327 1.00 84.62 169 ARG A C 1
ATOM 1444 O O . ARG A 1 169 ? -16.332 -24.812 -1.903 1.00 84.62 169 ARG A O 1
ATOM 1451 N N . THR A 1 170 ? -14.555 -23.448 -1.967 1.00 87.81 170 THR A N 1
ATOM 1452 C CA . THR A 1 170 ? -14.346 -23.551 -3.418 1.00 87.81 170 THR A CA 1
ATOM 1453 C C . THR A 1 170 ? -14.025 -24.985 -3.833 1.00 87.81 170 THR A C 1
ATOM 1455 O O . THR A 1 170 ? -14.530 -25.458 -4.848 1.00 87.81 170 THR A O 1
ATOM 1458 N N . SER A 1 171 ? -13.212 -25.703 -3.054 1.00 85.38 171 SER A N 1
ATOM 1459 C CA . SER A 1 171 ? -12.886 -27.105 -3.334 1.00 85.38 171 SER A CA 1
ATOM 1460 C C . SER A 1 171 ? -14.096 -28.033 -3.190 1.00 85.38 171 SER A C 1
ATOM 1462 O O . SER A 1 171 ? -14.272 -28.923 -4.018 1.00 85.38 171 SER A O 1
ATOM 1464 N N . VAL A 1 172 ? -14.960 -27.793 -2.197 1.00 86.62 172 VAL A N 1
ATOM 1465 C CA . VAL A 1 172 ? -16.211 -28.538 -1.996 1.00 86.62 172 VAL A CA 1
ATOM 1466 C C . VAL A 1 172 ? -17.163 -28.288 -3.161 1.00 86.62 172 VAL A C 1
ATOM 1468 O O . VAL A 1 172 ? -17.644 -29.245 -3.755 1.00 86.62 172 VAL A O 1
ATOM 1471 N N . ILE A 1 173 ? -17.357 -27.023 -3.552 1.00 85.88 173 ILE A N 1
ATOM 1472 C CA . ILE A 1 173 ? -18.192 -26.660 -4.706 1.00 85.88 173 ILE A CA 1
ATOM 1473 C C . ILE A 1 173 ? -17.665 -27.327 -5.982 1.00 85.88 173 ILE A C 1
ATOM 1475 O O . ILE A 1 173 ? -18.437 -27.939 -6.710 1.00 85.88 173 ILE A O 1
ATOM 1479 N N . LYS A 1 174 ? -16.351 -27.274 -6.240 1.00 87.19 174 LYS A N 1
ATOM 1480 C CA . LYS A 1 174 ? -15.749 -27.930 -7.413 1.00 87.19 174 LYS A CA 1
ATOM 1481 C C . LYS A 1 174 ? -15.967 -29.440 -7.415 1.00 87.19 174 LYS A C 1
ATOM 1483 O O . LYS A 1 174 ? -16.318 -29.981 -8.455 1.00 87.19 174 LYS A O 1
ATOM 1488 N N . LYS A 1 175 ? -15.790 -30.108 -6.271 1.00 84.50 175 LYS A N 1
ATOM 1489 C CA . LYS A 1 175 ? -16.064 -31.548 -6.142 1.00 84.50 175 LYS A CA 1
ATOM 1490 C C . LYS A 1 175 ? -17.534 -31.868 -6.386 1.00 84.50 175 LYS A C 1
ATOM 1492 O O . LYS A 1 175 ? -17.829 -32.854 -7.042 1.00 84.50 175 LYS A O 1
ATOM 1497 N N . GLN A 1 176 ? -18.444 -31.040 -5.880 1.00 81.38 176 GLN A N 1
ATOM 1498 C CA . GLN A 1 176 ? -19.878 -31.241 -6.063 1.00 81.38 176 GLN A CA 1
ATOM 1499 C C . GLN A 1 176 ? -20.302 -31.050 -7.526 1.00 81.38 176 GLN A C 1
ATOM 1501 O O . GLN A 1 176 ? -21.101 -31.834 -8.022 1.00 81.38 176 GLN A O 1
ATOM 1506 N N . ILE A 1 177 ? -19.723 -30.070 -8.230 1.00 83.56 177 ILE A N 1
ATOM 1507 C CA . ILE A 1 177 ? -19.915 -29.897 -9.679 1.00 83.56 177 ILE A CA 1
ATOM 1508 C C . ILE A 1 177 ? -19.377 -31.118 -10.438 1.00 83.56 177 ILE A C 1
ATOM 1510 O O . ILE A 1 177 ? -20.089 -31.669 -11.263 1.00 83.56 177 ILE A O 1
ATOM 1514 N N . GLN A 1 178 ? -18.169 -31.592 -10.111 1.00 80.44 178 GLN A N 1
ATOM 1515 C CA . GLN A 1 178 ? -17.588 -32.788 -10.739 1.00 80.44 178 GLN A CA 1
ATOM 1516 C C . GLN A 1 178 ? -18.446 -34.042 -10.523 1.00 80.44 178 GLN A C 1
ATOM 1518 O O . GLN A 1 178 ? -18.697 -34.773 -11.473 1.00 80.44 178 GLN A O 1
ATOM 1523 N N . LEU A 1 179 ? -18.940 -34.263 -9.301 1.00 78.88 179 LEU A N 1
ATOM 1524 C CA . LEU A 1 179 ? -19.861 -35.360 -8.987 1.00 78.88 179 LEU A CA 1
ATOM 1525 C C . LEU A 1 179 ? -21.167 -35.255 -9.785 1.00 78.88 179 LEU A C 1
ATOM 1527 O O . LEU A 1 179 ? -21.666 -36.264 -10.272 1.00 78.88 179 LEU A O 1
ATOM 1531 N N . GLN A 1 180 ? -21.715 -34.047 -9.938 1.00 74.81 180 GLN A N 1
ATOM 1532 C CA . GLN A 1 180 ? -22.918 -33.833 -10.741 1.00 74.81 180 GLN A CA 1
ATOM 1533 C C . GLN A 1 180 ? -22.663 -34.129 -12.225 1.00 74.81 180 GLN A C 1
ATOM 1535 O O . GLN A 1 180 ? -23.466 -34.819 -12.848 1.00 74.81 180 GLN A O 1
ATOM 1540 N N . ASP A 1 181 ? -21.533 -33.674 -12.771 1.00 75.50 181 ASP A N 1
ATOM 1541 C 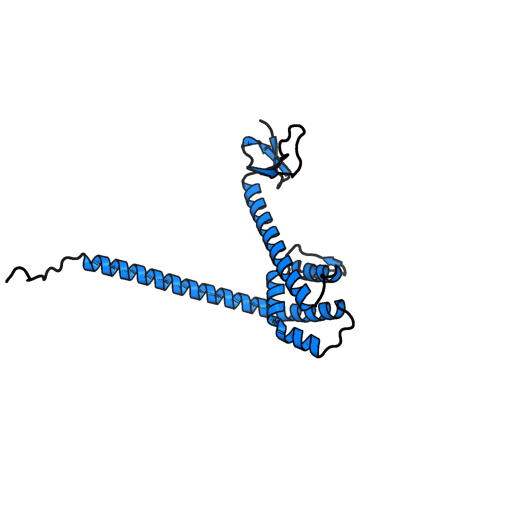CA . ASP A 1 181 ? -21.135 -33.956 -14.154 1.00 75.50 181 ASP A CA 1
ATOM 1542 C C . ASP A 1 181 ? -20.952 -35.470 -14.391 1.00 75.50 181 ASP A C 1
ATOM 1544 O O . ASP A 1 181 ? -21.352 -35.992 -15.434 1.00 75.50 181 ASP A O 1
ATOM 1548 N N . GLU A 1 182 ? -20.387 -36.196 -13.421 1.00 73.38 182 GLU A N 1
ATOM 1549 C CA . GLU A 1 182 ? -20.243 -37.658 -13.461 1.00 73.38 182 GLU A CA 1
ATOM 1550 C C . GLU A 1 182 ? -21.603 -38.375 -13.444 1.00 73.38 182 GLU A C 1
ATOM 1552 O O . GLU A 1 182 ? -21.839 -39.253 -14.280 1.00 73.38 182 GLU A O 1
ATOM 1557 N N . ILE A 1 183 ? -22.525 -37.963 -12.566 1.00 74.25 183 ILE A N 1
ATOM 1558 C CA . ILE A 1 183 ? -23.896 -38.499 -12.508 1.00 74.25 183 ILE A CA 1
ATOM 1559 C C . ILE A 1 183 ? -24.634 -38.240 -13.829 1.00 74.25 183 ILE A C 1
ATOM 1561 O O . ILE A 1 183 ? -25.258 -39.146 -14.386 1.00 74.25 183 ILE A O 1
ATOM 1565 N N . ASP A 1 184 ? -24.536 -37.031 -14.382 1.00 71.06 184 ASP A N 1
ATOM 1566 C CA . ASP A 1 1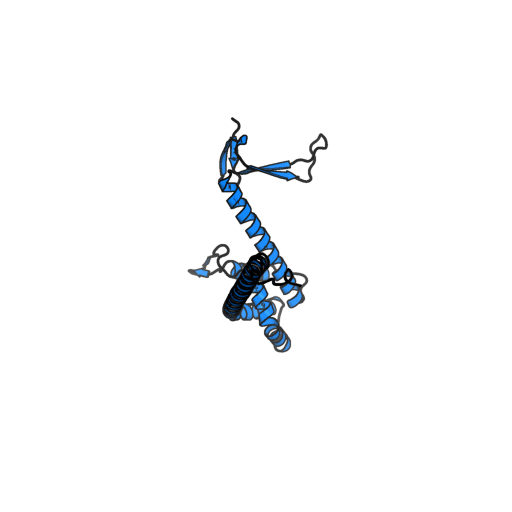84 ? -25.202 -36.667 -15.635 1.00 71.06 184 ASP A CA 1
ATOM 1567 C C . ASP A 1 184 ? -24.662 -37.479 -16.828 1.00 71.06 184 ASP A C 1
ATOM 1569 O O . ASP A 1 184 ? -25.414 -37.845 -17.743 1.00 71.06 184 ASP A O 1
ATOM 1573 N N . LEU A 1 185 ? -23.364 -37.805 -16.825 1.00 71.69 185 LEU A N 1
ATOM 1574 C CA . LEU A 1 185 ? -22.741 -38.699 -17.803 1.00 71.69 185 LEU A CA 1
ATOM 1575 C C . LEU A 1 185 ? -23.226 -40.149 -17.653 1.00 71.69 185 LEU A C 1
ATOM 1577 O O . LEU A 1 185 ? -23.500 -40.800 -18.667 1.00 71.69 185 LEU A O 1
ATOM 1581 N N . GLU A 1 186 ? -23.373 -40.659 -16.428 1.00 69.69 186 GLU A N 1
ATOM 1582 C CA . GLU A 1 186 ? -23.934 -41.993 -16.175 1.00 69.69 186 GLU A CA 1
ATOM 1583 C C . GLU A 1 186 ? -25.405 -42.099 -16.594 1.00 69.69 186 GLU A C 1
ATOM 1585 O O . GLU A 1 186 ? -25.780 -43.054 -17.278 1.00 69.69 186 GLU A O 1
ATOM 1590 N N . VAL A 1 187 ? -26.234 -41.098 -16.283 1.00 70.44 187 VAL A N 1
ATOM 1591 C CA . VAL A 1 187 ? -27.648 -41.061 -16.697 1.00 70.44 187 VAL A CA 1
ATOM 1592 C C . VAL A 1 187 ? -27.773 -41.055 -18.224 1.00 70.44 187 VAL A C 1
ATOM 1594 O O . VAL A 1 187 ? -28.594 -41.790 -18.780 1.00 70.44 187 VAL A O 1
ATOM 1597 N N . LYS A 1 188 ? -26.936 -40.281 -18.931 1.00 69.94 188 LYS A N 1
ATOM 1598 C CA . LYS A 1 188 ? -26.890 -40.293 -20.405 1.00 69.94 188 LYS A CA 1
ATOM 1599 C C . LYS A 1 188 ? -26.467 -41.653 -20.964 1.00 69.94 188 LYS A C 1
ATOM 1601 O O . LYS A 1 188 ? -27.034 -42.093 -21.961 1.00 69.94 188 LYS A O 1
ATOM 1606 N N . ARG A 1 189 ? -25.504 -42.337 -20.334 1.00 68.25 189 ARG A N 1
ATOM 1607 C CA . ARG A 1 189 ? -25.095 -43.696 -20.732 1.00 68.25 189 ARG A CA 1
ATOM 1608 C C . ARG A 1 189 ? -26.214 -44.715 -20.526 1.00 68.25 189 ARG A C 1
ATOM 1610 O O . ARG A 1 189 ? -26.437 -45.533 -21.414 1.00 68.25 189 ARG A O 1
ATOM 1617 N N . ASN A 1 190 ? -26.938 -44.645 -19.410 1.00 65.00 190 ASN A N 1
ATOM 1618 C CA . ASN A 1 190 ? -28.031 -45.573 -19.112 1.00 65.00 190 ASN A CA 1
ATOM 1619 C C . ASN A 1 190 ? -29.265 -45.350 -19.999 1.00 65.00 190 ASN A C 1
ATOM 1621 O O . ASN A 1 190 ? -29.871 -46.329 -20.413 1.00 65.00 190 ASN A O 1
ATOM 1625 N N . LYS A 1 191 ? -29.584 -44.108 -20.394 1.00 61.62 191 LYS A N 1
ATOM 1626 C CA . LYS A 1 191 ? -30.648 -43.827 -21.383 1.00 61.62 191 LYS A CA 1
ATOM 1627 C C . LYS A 1 191 ? -30.383 -44.410 -22.776 1.00 61.62 191 LYS A C 1
ATOM 1629 O O . LYS A 1 191 ? -31.327 -44.633 -23.523 1.00 61.62 191 LYS A O 1
ATOM 1634 N N . ASN A 1 192 ? -29.119 -44.639 -23.131 1.00 59.75 192 ASN A N 1
ATOM 1635 C CA . ASN A 1 192 ? -28.736 -45.207 -24.425 1.00 59.75 192 ASN A CA 1
ATOM 1636 C C . ASN A 1 192 ? -28.668 -46.743 -24.422 1.00 59.75 192 ASN A C 1
ATOM 1638 O O . ASN A 1 192 ? -28.427 -47.336 -25.475 1.00 59.75 192 ASN A O 1
ATOM 1642 N N . LYS A 1 193 ? -28.870 -47.405 -23.275 1.00 57.72 193 LYS A N 1
ATOM 1643 C CA . LYS A 1 193 ? -29.094 -48.852 -23.253 1.00 57.72 193 LYS A CA 1
ATOM 1644 C C . LYS A 1 193 ? -30.537 -49.108 -23.685 1.00 57.72 193 LYS A C 1
ATOM 1646 O O . LYS A 1 193 ? -31.463 -48.666 -23.016 1.00 57.72 193 LYS A O 1
ATOM 1651 N N . LYS A 1 194 ? -30.707 -49.779 -24.828 1.00 56.78 194 LYS A N 1
ATOM 1652 C CA . LYS A 1 194 ? -32.008 -50.286 -25.280 1.00 56.78 194 LYS A CA 1
ATOM 1653 C C . LYS A 1 194 ? -32.588 -51.180 -24.187 1.00 56.78 194 LYS A C 1
ATOM 1655 O O . LYS A 1 194 ? -31.910 -52.099 -23.737 1.00 56.78 194 LYS A O 1
ATOM 1660 N N . ASP A 1 195 ? -33.816 -50.882 -23.788 1.00 57.38 195 ASP A N 1
ATOM 1661 C CA . ASP A 1 195 ? -34.582 -51.692 -22.851 1.00 57.38 195 ASP A CA 1
ATOM 1662 C C . ASP A 1 195 ? -34.885 -53.039 -23.526 1.00 57.38 195 ASP A C 1
ATOM 1664 O O . ASP A 1 195 ? -35.602 -53.100 -24.524 1.00 57.38 195 ASP A O 1
ATOM 1668 N N . GLU A 1 196 ? -34.285 -54.125 -23.036 1.00 59.81 196 GLU A N 1
ATOM 1669 C CA . GLU A 1 196 ? -34.486 -55.482 -23.578 1.00 59.81 196 GLU A CA 1
ATOM 1670 C C . GLU A 1 196 ? -35.864 -56.069 -23.204 1.00 59.81 196 GLU A C 1
ATOM 1672 O O . GLU A 1 196 ? -36.191 -57.185 -23.600 1.00 59.81 196 GLU A O 1
ATOM 1677 N N . LEU A 1 197 ? -36.688 -55.316 -22.464 1.00 62.41 197 LEU A N 1
ATOM 1678 C CA . LEU A 1 197 ? -38.022 -55.707 -21.991 1.00 62.41 197 LEU A CA 1
ATOM 1679 C C . LEU A 1 197 ? -39.165 -54.936 -22.677 1.00 62.41 197 LEU A C 1
ATOM 1681 O O . LEU A 1 197 ? -40.288 -54.912 -22.172 1.00 62.41 197 LEU A O 1
ATOM 1685 N N . ASP A 1 198 ? -38.904 -54.315 -23.830 1.00 57.03 198 ASP A N 1
ATOM 1686 C CA . ASP A 1 198 ? -39.930 -53.607 -24.595 1.00 57.03 198 ASP A CA 1
ATOM 1687 C C . ASP A 1 198 ? -40.870 -54.583 -25.341 1.00 57.03 198 ASP A C 1
ATOM 1689 O O . ASP A 1 198 ? -40.634 -55.001 -26.476 1.00 57.03 198 ASP A O 1
ATOM 1693 N N . ILE A 1 199 ? -41.964 -54.957 -24.675 1.00 61.72 199 ILE A N 1
ATOM 1694 C CA . ILE A 1 199 ? -43.058 -55.794 -25.199 1.00 61.72 199 ILE A CA 1
ATOM 1695 C C . ILE A 1 199 ? -44.050 -55.023 -26.094 1.00 61.72 199 ILE A C 1
ATOM 1697 O O . ILE A 1 1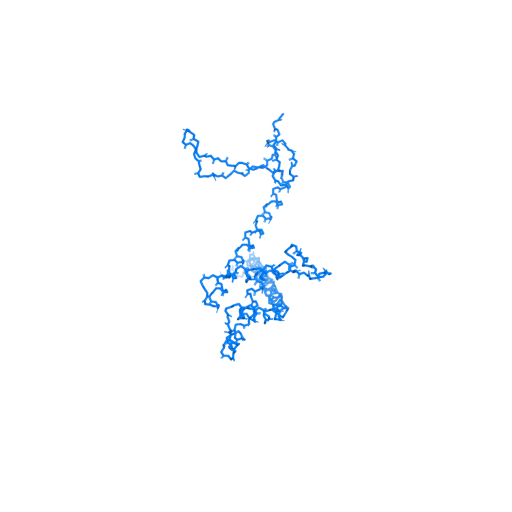99 ? -45.075 -55.577 -26.488 1.00 61.72 199 ILE A O 1
ATOM 1701 N N . SER A 1 200 ? -43.739 -53.784 -26.501 1.00 63.84 200 SER A N 1
ATOM 1702 C CA . SER A 1 200 ? -44.573 -52.967 -27.408 1.00 63.84 200 SER A CA 1
ATOM 1703 C C . SER A 1 200 ? -44.786 -53.570 -28.804 1.00 63.84 200 SER A C 1
ATOM 1705 O O . SER A 1 200 ? -45.583 -53.056 -29.582 1.00 63.84 200 SER A O 1
ATOM 1707 N N . SER A 1 201 ? -44.080 -54.652 -29.137 1.00 59.44 201 SER A N 1
ATOM 1708 C CA . SER A 1 201 ? -44.222 -55.392 -30.397 1.00 59.44 201 SER A CA 1
ATOM 1709 C C . SER A 1 201 ? -45.204 -56.576 -30.335 1.00 59.44 201 SER A C 1
ATOM 1711 O O . SER A 1 201 ? -45.358 -57.274 -31.334 1.00 59.44 201 SER A O 1
ATOM 1713 N N . LEU A 1 202 ? -45.857 -56.818 -29.189 1.00 53.81 202 LEU A N 1
ATOM 1714 C CA . LEU A 1 202 ? -46.744 -57.971 -28.947 1.00 53.81 202 LEU A CA 1
ATOM 1715 C C . LEU A 1 202 ? -48.251 -57.637 -28.903 1.00 53.81 202 LEU A C 1
ATOM 1717 O O . LEU A 1 202 ? -49.032 -58.475 -28.449 1.00 53.81 202 LEU A O 1
ATOM 1721 N N . LEU A 1 203 ? -48.668 -56.452 -29.363 1.00 45.66 203 LEU A N 1
ATOM 1722 C CA . LEU A 1 203 ? -50.083 -56.058 -29.468 1.00 45.66 203 LEU A CA 1
ATOM 1723 C C . LEU A 1 203 ? -50.517 -55.855 -30.921 1.00 45.66 203 LEU A C 1
ATOM 1725 O O . LEU A 1 203 ? -49.768 -55.189 -31.669 1.00 45.66 203 LEU A O 1
#